Protein AF-A0A936T3G2-F1 (afdb_monomer)

Secondary structure (DSSP, 8-state):
-----------------------------------------S-------TT-EEEEEEE----SSTTSSSSEEEEETT-S-EE-TTS-EESSEEESEEE-GGGTT-TTHHHHHHHT-BSSGGG--EEEEEEEE--TTS--EEEEEEEEEESS-PPP-SEEEEEEE--PPPSSSS---EEEEETTT--EEEESEE-GGGSSS-TT-TTTHHHHHHSSS-EEEEEEEEEEEEEETTEEEEEEEEEEEEEEE-TTSSB------------PPP-

Radius of gyration: 25.58 Å; Cα contacts (8 Å, |Δi|>4): 545; chains: 1; bounding box: 63×89×63 Å

pLDDT: mean 79.21, std 22.23, range [29.56, 98.38]

Sequence (271 aa):
MSFLRTCLVTLALASASLFGCKSTDSFETGNSVDVDDAPDGLLQGTRLSTNSTYYIARHDTRRCAAPMCGGIFVSAVNQTTTRCPGGTWEEECYISSIDFSSFAGSTKVVPTVRDAIGYDSSTTRVVLLGTLHPTLLGFGTMRVQMAWVALDQKPITGSFFKARENGIVCVAAPCPSYDEELLNRGTITMFHGIDFRDVEPHADDSTFTGPALRSNYGLIVSGENYQVEDAGPAGDATYLLPSQVFLPMDAPGRLVLGRIDNAVGVLPLAQ

Nearest PDB structures (foldseek):
  8qca-assembly1_D  TM=2.774E-01  e=1.519E+00  Saccharomyces cerevisiae
  8q9t-assembly1_C  TM=2.419E-01  e=3.009E+00  Saccharomyces cerevisiae
  8s4s-assembly1_B  TM=2.584E-01  e=9.399E+00  Enterococcus faecalis
  5nxh-assembly1_C  TM=1.087E-01  e=4.745E+00  Tequatrovirus T4

Solvent-accessible surface area (backbone atoms only — not comparable to full-atom values): 16027 Å² total; per-residue (Å²): 136,88,80,88,81,89,85,87,86,86,88,87,87,87,84,89,83,89,81,88,82,90,81,89,83,88,81,89,78,90,76,90,79,90,77,83,87,79,89,83,73,84,80,80,74,77,80,73,63,93,81,49,44,48,25,35,36,18,47,38,82,59,91,58,68,72,72,84,24,62,27,34,35,36,29,36,48,84,49,84,53,16,79,28,48,82,70,50,76,35,62,54,27,72,23,48,47,74,44,54,70,69,36,70,84,20,89,48,43,60,59,54,55,56,74,23,44,19,75,43,70,52,49,30,23,38,41,37,33,24,42,72,37,61,40,99,86,59,40,18,35,35,43,40,70,45,42,24,40,38,70,50,79,57,60,62,42,75,46,45,31,38,35,27,56,67,79,62,80,76,89,55,46,51,38,63,35,25,36,35,30,44,45,86,68,83,51,73,47,70,31,43,50,74,47,44,87,70,32,51,74,60,55,75,54,54,74,51,50,52,25,18,21,68,36,96,82,16,26,37,32,25,20,49,77,50,76,39,79,70,62,34,94,60,32,60,31,45,32,38,41,34,42,38,48,23,45,39,58,39,55,86,46,40,67,47,59,50,86,69,92,63,94,82,82,91,78,81,84,81,132

Mean predicted aligned error: 13.5 Å

Foldseek 3Di:
DDDDDDDDDDDDDDDDDDDDDDDDDDDDDDDDDDDDDDPPDDDPPQPQDPPKFKWAKAFFPDDDDPPVHGFMKIAGFPDCWDQEQVRDTDSIAAASEEAAVLQVLEPQPVVQQVVQHHNDSQQRFKMFIFDWHADPVRRTYTYTNWMWGWPDRFTFDAFKKFKAAPPDDDPWPQDQRIWIDRGPPRDIDTFREEDQPQGPPSPVPCQFQVLQRHDPRGKMFGFDWDKDACRTPVTIGIYTYGNIIIFIQDNHRDGNRHDPPDDDDDDDDDD

Structure (mmCIF, N/CA/C/O backbone):
data_AF-A0A936T3G2-F1
#
_entry.id   AF-A0A936T3G2-F1
#
loop_
_atom_site.group_PDB
_atom_site.id
_atom_site.type_symbol
_atom_site.label_atom_id
_atom_site.label_alt_id
_atom_site.label_comp_id
_atom_site.label_asym_id
_atom_site.label_entity_id
_atom_site.label_seq_id
_atom_site.pdbx_PDB_ins_code
_atom_site.Cartn_x
_atom_site.Cartn_y
_atom_site.Cartn_z
_atom_site.occupancy
_atom_site.B_iso_or_equiv
_atom_site.auth_seq_id
_atom_site.auth_comp_id
_atom_site.auth_asym_id
_atom_site.auth_atom_id
_atom_site.pdbx_PDB_model_num
ATOM 1 N N . MET A 1 1 ? 14.219 -53.529 16.705 1.00 42.72 1 MET A N 1
ATOM 2 C CA . MET A 1 1 ? 15.664 -53.249 16.597 1.00 42.72 1 MET A CA 1
ATOM 3 C C . MET A 1 1 ? 15.902 -51.858 17.152 1.00 42.72 1 MET A C 1
ATOM 5 O O . MET A 1 1 ? 15.612 -50.874 16.489 1.00 42.72 1 MET A O 1
ATOM 9 N N . SER A 1 2 ? 16.288 -51.809 18.424 1.00 38.44 2 SER A N 1
ATOM 10 C CA . SER A 1 2 ? 16.722 -50.607 19.139 1.00 38.44 2 SER A CA 1
ATOM 11 C C . SER A 1 2 ? 18.042 -50.102 18.561 1.00 38.44 2 SER A C 1
ATOM 13 O O . SER A 1 2 ? 18.835 -50.936 18.150 1.00 38.44 2 SER A O 1
ATOM 15 N N . PHE A 1 3 ? 18.306 -48.794 18.589 1.00 40.62 3 PHE A N 1
ATOM 16 C CA . PHE A 1 3 ? 19.467 -48.241 19.301 1.00 40.62 3 PHE A CA 1
ATOM 17 C C . PHE A 1 3 ? 19.385 -46.709 19.388 1.00 40.62 3 PHE A C 1
ATOM 19 O O . PHE A 1 3 ? 19.596 -45.975 18.429 1.00 40.62 3 PHE A O 1
ATOM 26 N N . LEU A 1 4 ? 19.082 -46.277 20.610 1.00 47.03 4 LEU A N 1
ATOM 27 C CA . LEU A 1 4 ? 19.393 -44.995 21.231 1.00 47.03 4 LEU A CA 1
ATOM 28 C C . LEU A 1 4 ? 20.899 -44.695 21.100 1.00 47.03 4 LEU A C 1
ATOM 30 O O . LEU A 1 4 ? 21.699 -45.577 21.416 1.00 47.03 4 LEU A O 1
ATOM 34 N N . ARG A 1 5 ? 21.298 -43.460 20.765 1.00 53.38 5 ARG A N 1
ATOM 35 C CA . ARG A 1 5 ? 22.619 -42.925 21.152 1.00 53.38 5 ARG A CA 1
ATOM 36 C C . ARG A 1 5 ? 22.558 -41.448 21.530 1.00 53.38 5 ARG A C 1
ATOM 38 O O . ARG A 1 5 ? 22.669 -40.547 20.709 1.00 53.38 5 ARG A O 1
ATOM 45 N N . THR A 1 6 ? 22.406 -41.268 22.832 1.00 48.09 6 THR A N 1
ATOM 46 C CA . THR A 1 6 ? 22.807 -40.133 23.658 1.00 48.09 6 THR A CA 1
ATOM 47 C C . THR A 1 6 ? 24.303 -39.840 23.486 1.00 48.09 6 THR A C 1
ATOM 49 O O . THR A 1 6 ? 25.112 -40.761 23.584 1.00 48.09 6 THR A O 1
ATOM 52 N N . CYS A 1 7 ? 24.682 -38.573 23.317 1.00 46.69 7 CYS A N 1
ATOM 53 C CA . CYS A 1 7 ? 26.031 -38.091 23.617 1.00 46.69 7 CYS A CA 1
ATOM 54 C C . CYS A 1 7 ? 25.909 -36.845 24.492 1.00 46.69 7 CYS A C 1
ATOM 56 O O . CYS A 1 7 ? 25.316 -35.843 24.102 1.00 46.69 7 CYS A O 1
ATOM 58 N N . LEU A 1 8 ? 26.447 -36.963 25.698 1.00 53.84 8 LEU A N 1
ATOM 59 C CA . LEU A 1 8 ? 26.433 -35.988 26.773 1.00 53.84 8 LEU A CA 1
ATOM 60 C C . LEU A 1 8 ? 27.855 -36.015 27.326 1.00 53.84 8 LEU A C 1
ATOM 62 O O . LEU A 1 8 ? 28.220 -37.021 27.922 1.00 53.84 8 LEU A O 1
ATOM 66 N N . VAL A 1 9 ? 28.661 -34.972 27.100 1.00 51.06 9 VAL A N 1
ATOM 67 C CA . VAL A 1 9 ? 29.889 -34.719 27.872 1.00 51.06 9 VAL A CA 1
ATOM 68 C C . VAL A 1 9 ? 30.120 -33.209 27.998 1.00 51.06 9 VAL A C 1
ATOM 70 O O . VAL A 1 9 ? 30.263 -32.477 27.026 1.00 51.06 9 VAL A O 1
ATOM 73 N N . THR A 1 10 ? 30.130 -32.808 29.260 1.00 44.69 10 THR A N 1
ATOM 74 C CA . THR A 1 10 ? 30.518 -31.565 29.933 1.00 44.69 10 THR A CA 1
ATOM 75 C C . THR A 1 10 ? 32.005 -31.205 29.801 1.00 44.69 10 THR A C 1
ATOM 77 O O . THR A 1 10 ? 32.818 -32.121 29.848 1.00 44.69 10 THR A O 1
ATOM 80 N N . LEU A 1 11 ? 32.379 -29.914 29.848 1.00 47.31 11 LEU A N 1
ATOM 81 C CA . LEU A 1 11 ? 33.214 -29.343 30.932 1.00 47.31 11 LEU A CA 1
ATOM 82 C C . LEU A 1 11 ? 33.410 -27.817 30.803 1.00 47.31 11 LEU A C 1
ATOM 84 O O . LEU A 1 11 ? 33.434 -27.259 29.712 1.00 47.31 11 LEU A O 1
ATOM 88 N N . ALA A 1 12 ? 33.548 -27.181 31.965 1.00 46.16 12 ALA A N 1
ATOM 89 C CA . ALA A 1 12 ? 33.598 -25.750 32.237 1.00 46.16 12 ALA A CA 1
ATOM 90 C C . ALA A 1 12 ? 35.002 -25.124 32.138 1.00 46.16 12 ALA A C 1
ATOM 92 O O . ALA A 1 12 ? 35.992 -25.821 32.337 1.00 46.16 12 ALA A O 1
ATOM 93 N N . LEU A 1 13 ? 35.069 -23.792 32.004 1.00 51.50 13 LEU A N 1
ATOM 94 C CA . LEU A 1 13 ? 36.135 -22.963 32.586 1.00 51.50 13 LEU A CA 1
ATOM 95 C C . LEU A 1 13 ? 35.652 -21.522 32.824 1.00 51.50 13 LEU A C 1
ATOM 97 O O . LEU A 1 13 ? 35.055 -20.889 31.958 1.00 51.50 13 LEU A O 1
ATOM 101 N N . ALA A 1 14 ? 35.914 -21.042 34.038 1.00 47.81 14 ALA A N 1
ATOM 102 C CA . ALA A 1 14 ? 35.640 -19.703 34.538 1.00 47.81 14 ALA A CA 1
ATOM 103 C C . ALA A 1 14 ? 36.861 -18.790 34.345 1.00 47.81 14 ALA A C 1
ATOM 105 O O . ALA A 1 14 ? 37.995 -19.255 34.448 1.00 47.81 14 ALA A O 1
ATOM 106 N N . SER A 1 15 ? 36.654 -17.483 34.161 1.00 57.31 15 SER A N 1
ATOM 107 C CA . SER A 1 15 ? 37.661 -16.449 34.453 1.00 57.31 15 SER A CA 1
ATOM 108 C C . SER A 1 15 ? 36.974 -15.109 34.712 1.00 57.31 15 SER A C 1
ATOM 110 O O . SER A 1 15 ? 36.356 -14.534 33.822 1.00 57.31 15 SER A O 1
ATOM 112 N N . ALA A 1 16 ? 37.084 -14.626 35.948 1.00 49.16 16 ALA A N 1
ATOM 113 C CA . ALA A 1 16 ? 36.748 -13.269 36.348 1.00 49.16 16 ALA A CA 1
ATOM 114 C C . ALA A 1 16 ? 37.948 -12.344 36.093 1.00 49.16 16 ALA A C 1
ATOM 116 O O . ALA A 1 16 ? 39.094 -12.726 36.330 1.00 49.16 16 ALA A O 1
ATOM 117 N N . SER A 1 17 ? 37.702 -11.109 35.659 1.00 60.84 17 SER A N 1
ATOM 118 C CA . SER A 1 17 ? 38.683 -10.020 35.713 1.00 60.84 17 SER A CA 1
ATOM 119 C C . SER A 1 17 ? 37.947 -8.703 35.931 1.00 60.84 17 SER A C 1
ATOM 121 O O . SER A 1 17 ? 37.304 -8.167 35.035 1.00 60.84 17 SER A O 1
ATOM 123 N N . LEU A 1 18 ? 38.025 -8.223 37.169 1.00 48.25 18 LEU A N 1
ATOM 1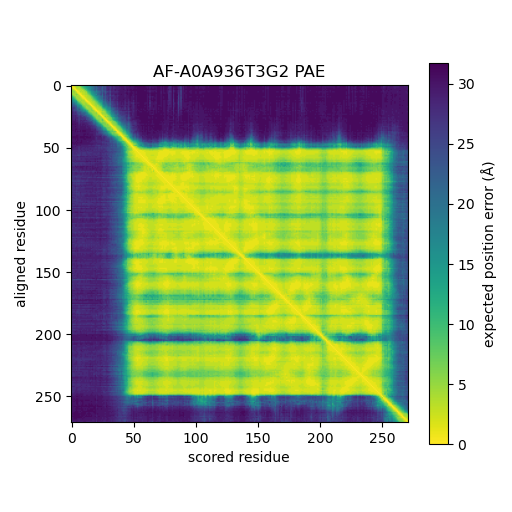24 C CA . LEU A 1 18 ? 37.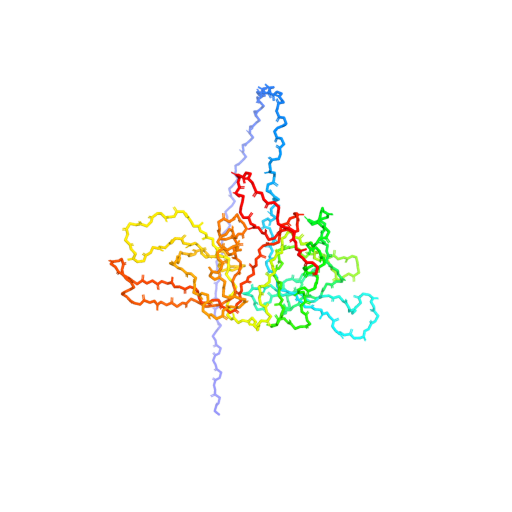706 -6.863 37.580 1.00 48.25 18 LEU A CA 1
ATOM 125 C C . LEU A 1 18 ? 38.872 -5.957 37.170 1.00 48.25 18 LEU A C 1
ATOM 127 O O . LEU A 1 18 ? 39.995 -6.200 37.598 1.00 48.25 18 LEU A O 1
ATOM 131 N N . PHE A 1 19 ? 38.604 -4.891 36.419 1.00 56.00 19 PHE A N 1
ATOM 132 C CA . PHE A 1 19 ? 39.438 -3.688 36.410 1.00 56.00 19 PHE A CA 1
ATOM 133 C C . PHE A 1 19 ? 38.523 -2.471 36.301 1.00 56.00 19 PHE A C 1
ATOM 135 O O . PHE A 1 19 ? 37.792 -2.306 35.327 1.00 56.00 19 PHE A O 1
ATOM 142 N N . GLY A 1 20 ? 38.532 -1.649 37.347 1.00 41.22 20 GLY A N 1
ATOM 143 C CA . GLY A 1 20 ? 37.924 -0.329 37.339 1.00 41.22 20 GLY A CA 1
ATOM 144 C C . GLY A 1 20 ? 38.914 0.730 36.864 1.00 41.22 20 GLY A C 1
ATOM 145 O O . GLY A 1 20 ? 40.121 0.575 37.024 1.00 41.22 20 GLY A O 1
ATOM 146 N N . CYS A 1 21 ? 38.384 1.844 36.365 1.00 44.31 21 CYS A N 1
ATOM 147 C CA . CYS A 1 21 ? 38.989 3.154 36.567 1.00 44.31 21 CYS A CA 1
ATOM 148 C C . CYS A 1 21 ? 37.892 4.228 36.524 1.00 44.31 21 CYS A C 1
ATOM 150 O O . CYS A 1 21 ? 37.132 4.326 35.564 1.00 44.31 21 CYS A O 1
ATOM 152 N N . LYS A 1 22 ? 37.795 4.995 37.613 1.00 40.00 22 LYS A N 1
ATOM 153 C CA . LYS A 1 22 ? 37.063 6.262 37.713 1.00 40.00 22 LYS A CA 1
ATOM 154 C C . LYS A 1 22 ? 37.881 7.345 37.012 1.00 40.00 22 LYS A C 1
ATOM 156 O O . LYS A 1 22 ? 39.081 7.427 37.254 1.00 40.00 22 LYS A O 1
ATOM 161 N N . SER A 1 23 ? 37.229 8.254 36.295 1.00 41.97 23 SER A N 1
ATOM 162 C CA . SER A 1 23 ? 37.692 9.639 36.139 1.00 41.97 23 SER A CA 1
ATOM 163 C C . SER A 1 23 ? 36.482 10.538 35.885 1.00 41.97 23 SER A C 1
ATOM 165 O O . SER A 1 23 ? 35.789 10.406 34.883 1.00 41.97 23 SER A O 1
ATOM 167 N N . THR A 1 24 ? 36.203 11.384 36.868 1.00 41.41 24 THR A N 1
ATOM 168 C CA . THR A 1 24 ? 35.414 12.616 36.792 1.00 41.41 24 THR A CA 1
ATOM 169 C C . THR A 1 24 ? 36.160 13.652 35.961 1.00 41.41 24 THR A C 1
ATOM 171 O O . THR A 1 24 ? 37.348 13.824 36.201 1.00 41.41 24 THR A O 1
ATOM 174 N N . ASP A 1 25 ? 35.456 14.389 35.102 1.00 39.44 25 ASP A N 1
ATOM 175 C CA . ASP A 1 25 ? 35.680 15.830 34.981 1.00 39.44 25 ASP A CA 1
ATOM 176 C C . ASP A 1 25 ? 34.437 16.545 34.442 1.00 39.44 25 ASP A C 1
ATOM 178 O O . ASP A 1 25 ? 33.800 16.141 33.469 1.00 39.44 25 ASP A O 1
ATOM 182 N N . SER A 1 26 ? 34.083 17.599 35.164 1.00 44.16 26 SER A N 1
ATOM 183 C CA . SER A 1 26 ? 33.081 18.612 34.867 1.00 44.16 26 SER A CA 1
ATOM 184 C C . SER A 1 26 ? 33.703 19.711 34.011 1.00 44.16 26 SER A C 1
ATOM 186 O O . SER A 1 26 ? 34.744 20.247 34.383 1.00 44.16 26 SER A O 1
ATOM 188 N N . PHE A 1 27 ? 33.032 20.114 32.934 1.00 39.03 27 PHE A N 1
ATOM 189 C CA . PHE A 1 27 ? 33.320 21.378 32.261 1.00 39.03 27 PHE A CA 1
ATOM 190 C C . PHE A 1 27 ? 32.021 21.992 31.735 1.00 39.03 27 PHE A C 1
ATOM 192 O O . PHE A 1 27 ? 31.470 21.564 30.722 1.00 39.03 27 PHE A O 1
ATOM 199 N N . GLU A 1 28 ? 31.519 22.983 32.471 1.00 46.56 28 GLU A N 1
ATOM 200 C CA . GLU A 1 28 ? 30.609 23.985 31.931 1.00 46.56 28 GLU A CA 1
ATOM 201 C C . GLU A 1 28 ? 31.412 24.945 31.053 1.00 46.56 28 GLU A C 1
ATOM 203 O O . GLU A 1 28 ? 32.420 25.497 31.489 1.00 46.56 28 GLU A O 1
ATOM 208 N N . THR A 1 29 ? 30.932 25.226 29.845 1.00 40.25 29 THR A N 1
ATOM 209 C CA . THR A 1 29 ? 31.092 26.556 29.252 1.00 40.25 29 THR A CA 1
ATOM 210 C C . THR A 1 29 ? 29.896 26.820 28.359 1.00 40.25 29 THR A C 1
ATOM 212 O O . THR A 1 29 ? 29.649 26.101 27.392 1.00 40.25 29 THR A O 1
ATOM 215 N N . GLY A 1 30 ? 29.131 27.844 28.730 1.00 38.66 30 GLY A N 1
ATOM 216 C CA . GLY A 1 30 ? 28.077 28.388 27.898 1.00 38.66 30 GLY A CA 1
ATOM 217 C C . GLY A 1 30 ? 28.650 29.026 26.639 1.00 38.66 30 GLY A C 1
ATOM 218 O O . GLY A 1 30 ? 29.717 29.636 26.659 1.00 38.66 30 GLY A O 1
ATOM 219 N N . ASN A 1 31 ? 27.896 28.923 25.554 1.00 46.97 31 ASN A N 1
ATOM 220 C CA . ASN A 1 31 ? 27.989 29.874 24.467 1.00 46.97 31 ASN A CA 1
ATOM 221 C C . ASN A 1 31 ? 26.568 30.230 24.032 1.00 46.97 31 ASN A C 1
ATOM 223 O O . ASN A 1 31 ? 25.795 29.372 23.610 1.00 46.97 31 ASN A O 1
ATOM 227 N N . SER A 1 32 ? 26.238 31.501 24.219 1.00 46.72 32 SER A N 1
ATOM 228 C CA . SER A 1 32 ? 25.023 32.165 23.768 1.00 46.72 32 SER A CA 1
ATOM 229 C C . SER A 1 32 ? 24.907 32.104 22.248 1.00 46.72 32 SER A C 1
ATOM 231 O O . SER A 1 32 ? 25.852 32.475 21.548 1.00 46.72 32 SER A O 1
ATOM 233 N N . VAL A 1 33 ? 23.736 31.719 21.748 1.00 42.50 33 VAL A N 1
ATOM 234 C CA . VAL A 1 33 ? 23.297 32.088 20.401 1.00 42.50 33 VAL A CA 1
ATOM 235 C C . VAL A 1 33 ? 21.864 32.587 20.516 1.00 42.50 33 VAL A C 1
ATOM 237 O O . VAL A 1 33 ? 20.923 31.799 20.536 1.00 42.50 33 VAL A O 1
ATOM 240 N N . ASP A 1 34 ? 21.737 33.907 20.613 1.00 41.44 34 ASP A N 1
ATOM 241 C CA . ASP A 1 34 ? 20.542 34.618 20.185 1.00 41.44 34 ASP A CA 1
ATOM 242 C C . ASP A 1 34 ? 20.589 34.697 18.654 1.00 41.44 34 ASP A C 1
ATOM 244 O O . ASP A 1 34 ? 21.494 35.318 18.091 1.00 41.44 34 ASP A O 1
ATOM 248 N N . VAL A 1 35 ? 19.631 34.056 17.985 1.00 55.47 35 VAL A N 1
ATOM 249 C CA . VAL A 1 35 ? 19.134 34.481 16.670 1.00 55.47 35 VAL A CA 1
ATOM 250 C C . VAL A 1 35 ? 17.625 34.262 16.684 1.00 55.47 35 VAL A C 1
ATOM 252 O O . VAL A 1 35 ? 17.146 33.131 16.588 1.00 55.47 35 VAL A O 1
ATOM 255 N N . ASP A 1 36 ? 16.909 35.368 16.856 1.00 40.41 36 ASP A N 1
ATOM 256 C CA . ASP A 1 36 ? 15.462 35.477 16.737 1.00 40.41 36 ASP A CA 1
ATOM 257 C C . ASP A 1 36 ? 14.972 35.200 15.301 1.00 40.41 36 ASP A C 1
ATOM 259 O O . ASP A 1 36 ? 15.613 35.560 14.314 1.00 40.41 36 ASP A O 1
ATOM 263 N N . ASP A 1 37 ? 13.789 34.588 15.246 1.00 41.88 37 ASP A N 1
ATOM 264 C CA . ASP A 1 37 ? 12.703 34.757 14.274 1.00 41.88 37 ASP A CA 1
ATOM 265 C C . ASP A 1 37 ? 12.968 34.698 12.756 1.00 41.88 37 ASP A C 1
ATOM 267 O O . ASP A 1 37 ? 13.262 35.687 12.086 1.00 41.88 37 ASP A O 1
ATOM 271 N N . ALA A 1 38 ? 12.570 33.558 12.178 1.00 35.69 38 ALA A N 1
ATOM 272 C CA . ALA A 1 38 ? 11.811 33.533 10.926 1.00 35.69 38 ALA A CA 1
ATOM 273 C C . ALA A 1 38 ? 10.755 32.404 10.972 1.00 35.69 38 ALA A C 1
ATOM 275 O O . ALA A 1 38 ? 11.120 31.225 10.933 1.00 35.69 38 ALA A O 1
ATOM 276 N N . PRO A 1 39 ? 9.443 32.707 11.057 1.00 42.31 39 PRO A N 1
ATOM 277 C CA . PRO A 1 39 ? 8.400 31.710 10.865 1.00 42.31 39 PRO A CA 1
ATOM 278 C C . PRO A 1 39 ? 8.128 31.534 9.365 1.00 42.31 39 PRO A C 1
ATOM 280 O O . PRO A 1 39 ? 7.138 32.038 8.837 1.00 42.31 39 PRO A O 1
ATOM 283 N N . ASP A 1 40 ? 8.990 30.783 8.680 1.00 37.53 40 ASP A N 1
ATOM 284 C CA . ASP A 1 40 ? 8.692 30.291 7.332 1.00 37.53 40 ASP A CA 1
ATOM 285 C C . ASP A 1 40 ? 7.725 29.108 7.434 1.00 37.53 40 ASP A C 1
ATOM 287 O O . ASP A 1 40 ? 8.082 27.943 7.636 1.00 37.53 40 ASP A O 1
ATOM 291 N N . GLY A 1 41 ? 6.441 29.449 7.361 1.00 33.50 41 GLY A N 1
ATOM 292 C CA . GLY A 1 41 ? 5.351 28.502 7.246 1.00 33.50 41 GLY A CA 1
ATOM 293 C C . GLY A 1 41 ? 5.311 27.807 5.883 1.00 33.50 41 GLY A C 1
ATOM 294 O O . GLY A 1 41 ? 5.606 28.402 4.851 1.00 33.50 41 GLY A O 1
ATOM 295 N N . LEU A 1 42 ? 4.797 26.569 5.927 1.00 39.88 42 LEU A N 1
ATOM 296 C CA . LEU A 1 42 ? 4.217 25.787 4.823 1.00 39.88 42 LEU A CA 1
ATOM 297 C C . LEU A 1 42 ? 5.263 25.307 3.800 1.00 39.88 42 LEU A C 1
ATOM 299 O O . LEU A 1 42 ? 5.557 25.975 2.822 1.00 39.88 42 LEU A O 1
ATOM 303 N N . LEU A 1 43 ? 5.857 24.121 3.949 1.00 39.47 43 LEU A N 1
ATOM 304 C CA . LEU A 1 43 ? 5.182 22.823 3.878 1.00 39.47 43 LEU A CA 1
ATOM 305 C C . LEU A 1 43 ? 5.900 21.802 4.774 1.00 39.47 43 LEU A C 1
ATOM 307 O O . LEU A 1 43 ? 6.908 21.208 4.390 1.00 39.47 43 LEU A O 1
ATOM 311 N N . GLN A 1 44 ? 5.370 21.560 5.970 1.00 37.66 44 GLN A N 1
ATOM 312 C CA . GLN A 1 44 ? 5.777 20.402 6.756 1.00 37.66 44 GLN A CA 1
ATOM 313 C C . GLN A 1 44 ? 5.199 19.159 6.090 1.00 37.66 44 GLN A C 1
ATOM 315 O O . GLN A 1 44 ? 4.024 18.843 6.253 1.00 37.66 44 GLN A O 1
ATOM 320 N N . GLY A 1 45 ? 6.041 18.456 5.330 1.00 41.78 45 GLY A N 1
ATOM 321 C CA . GLY A 1 45 ? 5.807 17.047 5.060 1.00 41.78 45 GLY A CA 1
ATOM 322 C C . GLY A 1 45 ? 5.535 16.372 6.398 1.00 41.78 45 GLY A C 1
ATOM 323 O O . GLY A 1 45 ? 6.357 16.458 7.315 1.00 41.78 45 GLY A O 1
ATOM 324 N N . THR A 1 46 ? 4.341 15.800 6.536 1.00 47.66 46 THR A N 1
ATOM 325 C CA . THR A 1 46 ? 3.912 15.042 7.709 1.00 47.66 46 THR A CA 1
ATOM 326 C C . THR A 1 46 ? 5.061 14.126 8.114 1.00 47.66 46 THR A C 1
ATOM 328 O O . THR A 1 46 ? 5.450 13.254 7.336 1.00 47.66 46 THR A O 1
ATOM 331 N N . ARG A 1 47 ? 5.675 14.358 9.285 1.00 47.97 47 ARG A N 1
ATOM 332 C CA . ARG A 1 47 ? 6.754 13.494 9.780 1.00 47.97 47 ARG A CA 1
ATOM 333 C C . ARG A 1 47 ? 6.155 12.112 10.018 1.00 47.97 47 ARG A C 1
ATOM 335 O O . ARG A 1 47 ? 5.521 11.884 11.045 1.00 47.97 47 ARG A O 1
ATOM 342 N N . LEU A 1 48 ? 6.325 11.219 9.047 1.00 64.38 48 LEU A N 1
ATOM 343 C CA . LEU A 1 48 ? 5.950 9.819 9.183 1.00 64.38 48 LEU A CA 1
ATOM 344 C C . LEU A 1 48 ? 6.749 9.242 10.349 1.00 64.38 48 LEU A C 1
ATOM 346 O O . LEU A 1 48 ? 7.962 9.438 10.444 1.00 64.38 48 LEU A O 1
ATOM 350 N N . SER A 1 49 ? 6.066 8.574 11.273 1.00 67.88 49 SER A N 1
ATOM 351 C CA . SER A 1 49 ? 6.748 7.931 12.390 1.00 67.88 49 SER A CA 1
ATOM 352 C C . SER A 1 49 ? 7.646 6.827 11.840 1.00 67.88 49 SER A C 1
ATOM 354 O O . SER A 1 49 ? 7.194 5.995 11.052 1.00 67.88 49 SER A O 1
ATOM 356 N N . THR A 1 50 ? 8.895 6.777 12.299 1.00 67.62 50 THR A N 1
ATOM 357 C CA . THR A 1 50 ? 9.874 5.744 11.920 1.00 67.62 50 THR A CA 1
ATOM 358 C C . THR A 1 50 ? 9.467 4.335 12.354 1.00 67.62 50 THR A C 1
ATOM 360 O O . THR A 1 50 ? 10.054 3.367 11.891 1.00 67.62 50 THR A O 1
ATOM 363 N N . ASN A 1 51 ? 8.451 4.210 13.215 1.00 82.06 51 ASN A N 1
ATOM 364 C CA . ASN A 1 51 ? 7.932 2.933 13.710 1.00 82.06 51 ASN A CA 1
ATOM 365 C C . ASN A 1 51 ? 6.606 2.534 13.038 1.00 82.06 51 ASN A C 1
ATOM 367 O O . ASN A 1 51 ? 5.852 1.733 13.588 1.00 82.06 51 ASN A O 1
ATOM 371 N N . SER A 1 52 ? 6.279 3.134 11.893 1.00 91.88 52 SER A N 1
ATOM 372 C CA . SER A 1 52 ? 5.055 2.817 11.153 1.00 91.88 52 SER A CA 1
ATOM 373 C C . SER A 1 52 ? 5.227 1.555 10.317 1.00 91.88 52 SER A C 1
ATOM 375 O O . SER A 1 52 ? 6.320 1.230 9.864 1.00 91.88 52 SER A O 1
ATOM 377 N N . THR A 1 53 ? 4.127 0.852 10.087 1.00 96.94 53 THR A N 1
ATOM 378 C CA . THR A 1 53 ? 4.090 -0.373 9.280 1.00 96.94 53 THR A CA 1
ATOM 379 C C . THR A 1 53 ? 2.995 -0.233 8.230 1.00 96.94 53 THR A C 1
ATOM 381 O O . THR A 1 53 ? 2.001 0.462 8.462 1.00 96.94 53 THR A O 1
ATOM 384 N N . TYR A 1 54 ? 3.197 -0.856 7.071 1.00 98.00 54 TYR A N 1
ATOM 385 C CA . TYR A 1 54 ? 2.193 -0.929 6.015 1.00 98.00 54 TYR A CA 1
ATOM 386 C C . TYR A 1 54 ? 1.263 -2.114 6.260 1.00 98.00 54 TYR A C 1
ATOM 388 O O . TYR A 1 54 ? 1.726 -3.243 6.449 1.00 98.00 54 TYR A O 1
ATOM 396 N N . TYR A 1 55 ? -0.038 -1.855 6.224 1.00 98.38 55 TYR A N 1
ATOM 397 C CA . TYR A 1 55 ? -1.091 -2.833 6.451 1.00 98.38 55 TYR A CA 1
ATOM 398 C C . TYR A 1 55 ? -2.090 -2.833 5.300 1.00 98.38 55 TYR A C 1
ATOM 400 O O . TYR A 1 55 ? -2.400 -1.780 4.748 1.00 98.38 55 TYR A O 1
ATOM 408 N N . ILE A 1 56 ? -2.659 -3.995 5.012 1.00 97.94 56 ILE A N 1
ATOM 409 C CA . ILE A 1 56 ? -3.976 -4.095 4.377 1.00 97.94 56 ILE A CA 1
ATOM 410 C C . ILE A 1 56 ? -5.043 -4.255 5.460 1.00 97.94 56 ILE A C 1
ATOM 412 O O . ILE A 1 56 ? -4.738 -4.649 6.590 1.00 97.94 56 ILE A O 1
ATOM 416 N N . ALA A 1 57 ? -6.291 -3.935 5.128 1.00 97.69 57 ALA A N 1
ATOM 417 C CA . ALA A 1 57 ? -7.402 -3.969 6.072 1.00 97.69 57 ALA A CA 1
ATOM 418 C C . ALA A 1 57 ? -8.644 -4.620 5.459 1.00 97.69 57 ALA A C 1
ATOM 420 O O . ALA A 1 57 ? -8.912 -4.443 4.271 1.00 97.69 57 ALA A O 1
ATOM 421 N N . ARG A 1 58 ? -9.434 -5.313 6.283 1.00 97.38 58 ARG A N 1
ATOM 422 C CA . ARG A 1 58 ? -10.757 -5.834 5.916 1.00 97.38 58 ARG A CA 1
ATOM 423 C C . ARG A 1 58 ? -11.759 -5.684 7.058 1.00 97.38 58 ARG A C 1
ATOM 425 O O . ARG A 1 58 ? -11.385 -5.705 8.230 1.00 97.38 58 ARG A O 1
ATOM 432 N N . HIS A 1 59 ? -13.038 -5.578 6.735 1.00 97.06 59 HIS A N 1
ATOM 433 C CA . HIS A 1 59 ? -14.096 -5.512 7.737 1.00 97.06 59 HIS A CA 1
ATOM 434 C C . HIS A 1 59 ? -14.247 -6.817 8.527 1.00 97.06 59 HIS A C 1
ATOM 436 O O . HIS A 1 59 ? -14.158 -7.921 7.983 1.00 97.06 59 HIS A O 1
ATOM 442 N N . ASP A 1 60 ? -14.546 -6.685 9.820 1.00 96.56 60 ASP A N 1
ATOM 443 C CA . ASP A 1 60 ? -15.002 -7.800 10.639 1.00 96.56 60 ASP A CA 1
ATOM 444 C C . ASP A 1 60 ? -16.501 -8.053 10.417 1.00 96.56 60 ASP A C 1
ATOM 446 O O . ASP A 1 60 ? -17.353 -7.264 10.827 1.00 96.56 60 ASP A O 1
ATOM 450 N N . THR A 1 61 ? -16.826 -9.179 9.785 1.00 95.06 61 THR A N 1
ATOM 451 C CA . THR A 1 61 ? -18.200 -9.590 9.455 1.00 95.06 61 THR A CA 1
ATOM 452 C C . THR A 1 61 ? -18.850 -10.475 10.522 1.00 95.06 61 THR A C 1
ATOM 454 O O . THR A 1 61 ? -19.991 -10.920 10.350 1.00 95.06 61 THR A O 1
ATOM 457 N N . ARG A 1 62 ? -18.157 -10.740 11.640 1.00 94.44 62 ARG A N 1
ATOM 458 C CA . ARG A 1 62 ? -18.709 -11.521 12.753 1.00 94.44 62 ARG A CA 1
ATOM 459 C C . ARG A 1 62 ? -19.916 -10.804 13.363 1.00 94.44 62 ARG A C 1
ATOM 461 O O . ARG A 1 62 ? -19.962 -9.581 13.473 1.00 94.44 62 ARG A O 1
ATOM 468 N N . ARG A 1 63 ? -20.911 -11.581 13.799 1.00 93.00 63 ARG A N 1
ATOM 469 C CA . ARG A 1 63 ? -22.156 -11.068 14.393 1.00 93.00 63 ARG A CA 1
ATOM 470 C C . ARG A 1 63 ? -22.109 -11.188 15.916 1.00 93.00 63 ARG A C 1
ATOM 472 O O . ARG A 1 63 ? -22.505 -12.213 16.462 1.00 93.00 63 ARG A O 1
ATOM 479 N N . CYS A 1 64 ? -21.628 -10.153 16.602 1.00 93.00 64 CYS A N 1
ATOM 480 C CA . CYS A 1 64 ? -21.693 -10.048 18.064 1.00 93.00 64 CYS A CA 1
ATOM 481 C C . CYS A 1 64 ? -21.779 -8.585 18.531 1.00 93.00 64 CYS A C 1
ATOM 483 O O . CYS A 1 64 ? -21.777 -7.667 17.712 1.00 93.00 64 CYS A O 1
ATOM 485 N N . ALA A 1 65 ? -21.901 -8.362 19.843 1.00 91.50 65 ALA A N 1
ATOM 486 C CA . ALA A 1 65 ? -21.993 -7.018 20.404 1.00 91.50 65 ALA A CA 1
ATOM 487 C C . ALA A 1 6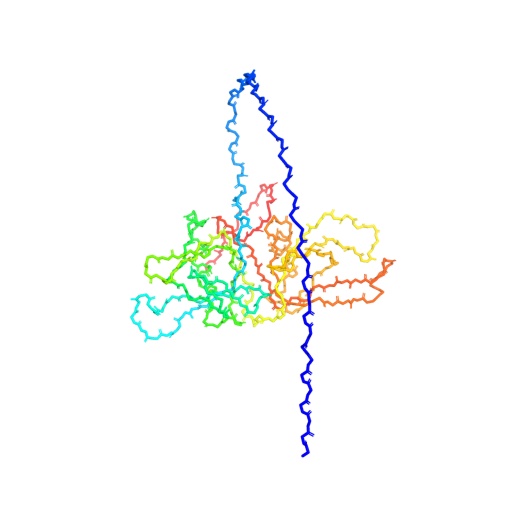5 ? -20.684 -6.234 20.195 1.00 91.50 65 ALA A C 1
ATOM 489 O O . ALA A 1 65 ? -19.598 -6.703 20.546 1.00 91.50 65 ALA A O 1
ATOM 490 N N . ALA A 1 66 ? -20.791 -5.020 19.654 1.00 87.81 66 ALA A N 1
ATOM 491 C CA . ALA A 1 66 ? -19.668 -4.091 19.593 1.00 87.81 66 ALA A CA 1
ATOM 492 C C . ALA A 1 66 ? -19.141 -3.796 21.016 1.00 87.81 66 ALA A C 1
ATOM 494 O O . ALA A 1 66 ? -19.942 -3.721 21.952 1.00 87.81 66 ALA A O 1
ATOM 495 N N . PRO A 1 67 ? -17.820 -3.624 21.214 1.00 88.56 67 PRO A N 1
ATOM 496 C CA . PRO A 1 67 ? -16.750 -3.558 20.213 1.00 88.56 67 PRO A CA 1
ATOM 497 C C . PRO A 1 67 ? -16.027 -4.900 19.983 1.00 88.56 67 PRO A C 1
ATOM 499 O O . PRO A 1 67 ? -14.899 -4.889 19.502 1.00 88.56 67 PRO A O 1
ATOM 502 N N . MET A 1 68 ? -16.617 -6.048 20.342 1.00 88.62 68 MET A N 1
ATOM 503 C CA . MET A 1 68 ? -15.997 -7.365 20.097 1.00 88.62 68 MET A CA 1
ATOM 504 C C . MET A 1 68 ? -16.114 -7.811 18.633 1.00 88.62 68 MET A C 1
ATOM 506 O O . MET A 1 68 ? -15.310 -8.624 18.177 1.00 88.62 68 MET A O 1
ATOM 510 N N . CYS A 1 69 ? -17.106 -7.274 17.918 1.00 91.88 69 CYS A N 1
ATOM 511 C CA . CYS A 1 69 ? -17.315 -7.472 16.489 1.00 91.88 69 CYS A CA 1
ATOM 512 C C . CYS A 1 69 ? -17.624 -6.151 15.781 1.00 91.88 69 CYS A C 1
ATOM 514 O O . CYS A 1 69 ? -17.976 -5.157 16.425 1.00 91.88 69 CYS A O 1
ATOM 516 N N . GLY A 1 70 ? -17.549 -6.169 14.448 1.00 90.50 70 GLY A N 1
ATOM 517 C CA . GLY A 1 70 ? -17.880 -5.025 13.591 1.00 90.50 70 GLY A CA 1
ATOM 518 C C . GLY A 1 70 ? -16.755 -3.996 13.455 1.00 90.50 70 GLY A C 1
ATOM 519 O O . GLY A 1 70 ? -16.964 -2.937 12.869 1.00 90.50 70 GLY A O 1
ATOM 520 N N . GLY A 1 71 ? -15.577 -4.302 14.002 1.00 94.19 71 GLY A N 1
ATOM 521 C CA . GLY A 1 71 ? -14.344 -3.561 13.773 1.00 94.19 71 GLY A CA 1
ATOM 522 C C . GLY A 1 71 ? -13.677 -3.937 12.449 1.00 94.19 71 GLY A C 1
ATOM 523 O O . GLY A 1 71 ? -14.330 -4.181 11.430 1.00 94.19 71 GLY A O 1
ATOM 524 N N . ILE A 1 72 ? -12.347 -3.965 12.465 1.00 96.81 72 ILE A N 1
ATOM 525 C CA . ILE A 1 72 ? -11.510 -4.197 11.285 1.00 96.81 72 ILE A CA 1
ATOM 526 C C . ILE A 1 72 ? -10.394 -5.170 11.646 1.00 96.81 72 ILE A C 1
ATOM 528 O O . ILE A 1 72 ? -9.855 -5.124 12.749 1.00 96.81 72 ILE A O 1
ATOM 532 N N . PHE A 1 73 ? -10.048 -6.046 10.713 1.00 97.69 73 PHE A N 1
ATOM 533 C CA . PHE A 1 73 ? -8.830 -6.838 10.771 1.00 97.69 73 PHE A CA 1
ATOM 534 C C . PHE A 1 73 ? -7.758 -6.188 9.907 1.00 97.69 73 PHE A C 1
ATOM 536 O O . PHE A 1 73 ? -8.036 -5.781 8.777 1.00 97.69 73 PHE A O 1
ATOM 543 N N . VAL A 1 74 ? -6.545 -6.078 10.443 1.00 97.88 74 VAL A N 1
ATOM 544 C CA . VAL A 1 74 ? -5.382 -5.551 9.724 1.00 97.88 74 VAL A CA 1
ATOM 545 C C . VAL A 1 74 ? -4.266 -6.582 9.660 1.00 97.88 74 VAL A C 1
ATOM 547 O O . VAL A 1 74 ? -3.993 -7.265 10.648 1.00 97.88 74 VAL A O 1
ATOM 550 N N . SER A 1 75 ? -3.585 -6.638 8.520 1.00 98.06 75 SER A N 1
ATOM 551 C CA . SER A 1 75 ? -2.456 -7.542 8.286 1.00 98.06 75 SER A CA 1
ATOM 552 C C . SER A 1 75 ? -1.280 -6.768 7.720 1.00 98.06 75 SER A C 1
ATOM 554 O O . SER A 1 75 ? -1.443 -5.999 6.772 1.00 98.06 75 SER A O 1
ATOM 556 N N . ALA A 1 76 ? -0.095 -6.952 8.298 1.00 98.12 76 ALA A N 1
ATOM 557 C CA . ALA A 1 76 ? 1.120 -6.333 7.794 1.00 98.12 76 ALA A CA 1
ATOM 558 C C . ALA A 1 76 ? 1.504 -6.952 6.442 1.00 98.12 76 ALA A C 1
ATOM 560 O O . ALA A 1 76 ? 1.689 -8.163 6.330 1.00 98.12 76 ALA A O 1
ATOM 561 N N . VAL A 1 77 ? 1.641 -6.123 5.405 1.00 97.69 77 VAL A N 1
ATOM 562 C CA . VAL A 1 77 ? 1.975 -6.616 4.057 1.00 97.69 77 VAL A CA 1
ATOM 563 C C . VAL A 1 77 ? 3.375 -7.231 4.019 1.00 97.69 77 VAL A C 1
ATOM 565 O O . VAL A 1 77 ? 4.267 -6.806 4.761 1.00 97.69 77 VAL A O 1
ATOM 568 N N . ASN A 1 78 ? 3.563 -8.227 3.148 1.00 97.25 78 ASN A N 1
ATOM 569 C CA . ASN A 1 78 ? 4.802 -9.003 2.987 1.00 97.25 78 ASN A CA 1
ATOM 570 C C . ASN A 1 78 ? 5.299 -9.706 4.266 1.00 97.25 78 ASN A C 1
ATOM 572 O O . ASN A 1 78 ? 6.481 -10.063 4.360 1.00 97.25 78 ASN A O 1
ATOM 576 N N . GLN A 1 79 ? 4.424 -9.907 5.253 1.00 96.56 79 GLN A N 1
ATOM 577 C CA . GLN A 1 79 ? 4.699 -10.636 6.489 1.00 96.56 79 GLN A CA 1
ATOM 578 C C . GLN A 1 79 ? 3.669 -11.753 6.671 1.00 96.56 79 GLN A C 1
ATOM 580 O O . GLN A 1 79 ? 2.513 -11.609 6.294 1.00 96.56 79 GLN A O 1
ATOM 585 N N . THR A 1 80 ? 4.091 -12.870 7.263 1.00 95.81 80 THR A N 1
ATOM 586 C CA . THR A 1 80 ? 3.190 -13.983 7.613 1.00 95.81 80 THR A CA 1
ATOM 587 C C . THR A 1 80 ? 2.405 -13.712 8.893 1.00 95.81 80 THR A C 1
ATOM 589 O O . THR A 1 80 ? 1.389 -14.345 9.140 1.00 95.81 80 THR A O 1
ATOM 592 N N . THR A 1 81 ? 2.901 -12.802 9.733 1.00 97.44 81 THR A N 1
ATOM 593 C CA . THR A 1 81 ? 2.298 -12.440 11.016 1.00 97.44 81 THR A CA 1
ATOM 594 C C . THR A 1 81 ? 2.392 -10.941 11.246 1.00 97.44 81 THR A C 1
ATOM 596 O O . THR A 1 81 ? 3.335 -10.285 10.811 1.00 97.44 81 THR A O 1
ATOM 599 N N . THR A 1 82 ? 1.457 -10.431 12.025 1.00 97.19 82 THR A N 1
ATOM 600 C CA . THR A 1 82 ? 1.270 -9.043 12.404 1.00 97.19 82 THR A CA 1
ATOM 601 C C . THR A 1 82 ? 1.359 -8.927 13.921 1.00 97.19 82 THR A C 1
ATOM 603 O O . THR A 1 82 ? 0.748 -9.709 14.651 1.00 97.19 82 THR A O 1
ATOM 606 N N . ARG A 1 83 ? 2.114 -7.943 14.420 1.00 95.88 83 ARG A N 1
ATOM 607 C CA . ARG A 1 83 ? 2.187 -7.665 15.858 1.00 95.88 83 ARG A CA 1
ATOM 608 C C . ARG A 1 83 ? 0.954 -6.883 16.299 1.00 95.88 83 ARG A C 1
ATOM 610 O O . ARG A 1 83 ? 0.808 -5.710 15.962 1.00 95.88 83 ARG A O 1
ATOM 617 N N . CYS A 1 84 ? 0.089 -7.515 17.076 1.00 95.38 84 CYS A N 1
ATOM 618 C CA . CYS A 1 84 ? -1.166 -6.927 17.518 1.00 95.38 84 CYS A CA 1
ATOM 619 C C . CYS A 1 84 ? -0.975 -5.916 18.659 1.00 95.38 84 CYS A C 1
ATOM 621 O O . CYS A 1 84 ? 0.048 -5.945 19.349 1.00 95.38 84 CYS A O 1
ATOM 623 N N . PRO A 1 85 ? -1.967 -5.038 18.918 1.00 92.44 85 PRO A N 1
ATOM 624 C CA . PRO A 1 85 ? -1.899 -4.038 19.988 1.00 92.44 85 PRO A CA 1
ATOM 625 C C . PRO A 1 85 ? -1.553 -4.602 21.378 1.00 92.44 85 PRO A C 1
ATOM 627 O O . PRO A 1 85 ? -0.903 -3.925 22.170 1.00 92.44 85 PRO A O 1
ATOM 630 N N . GLY A 1 86 ? -1.959 -5.844 21.671 1.00 86.62 86 GLY A N 1
ATOM 631 C CA . GLY A 1 86 ? -1.635 -6.556 22.915 1.00 86.62 86 GLY A CA 1
ATOM 632 C C . GLY A 1 86 ? -0.234 -7.181 22.961 1.00 86.62 86 GLY A C 1
ATOM 633 O O . GLY A 1 86 ? 0.128 -7.791 23.962 1.00 86.62 86 GLY A O 1
ATOM 634 N N . GLY A 1 87 ? 0.557 -7.050 21.894 1.00 90.62 87 GLY A N 1
ATOM 635 C CA . GLY A 1 87 ? 1.915 -7.582 21.780 1.00 90.62 87 GLY A CA 1
ATOM 636 C C . GLY A 1 87 ? 2.019 -9.012 21.244 1.00 90.62 87 GLY A C 1
ATOM 637 O O . GLY A 1 87 ? 3.139 -9.466 21.012 1.00 90.62 87 GLY A O 1
ATOM 638 N N . THR A 1 88 ? 0.895 -9.700 21.024 1.00 93.88 88 THR A N 1
ATOM 639 C CA . THR A 1 88 ? 0.849 -11.023 20.382 1.00 93.88 88 THR A CA 1
ATOM 640 C C . THR A 1 88 ? 1.141 -10.929 18.883 1.00 93.88 88 THR A C 1
ATOM 642 O O . THR A 1 88 ? 1.004 -9.862 18.283 1.00 93.88 88 THR A O 1
ATOM 645 N N . TRP A 1 89 ? 1.565 -12.043 18.288 1.00 96.69 89 TRP A N 1
ATOM 646 C CA . TRP A 1 89 ? 1.783 -12.175 16.848 1.00 96.69 89 TRP A CA 1
ATOM 647 C C . TRP A 1 89 ? 0.726 -13.111 16.277 1.00 96.69 89 TRP A C 1
ATOM 649 O O . TRP A 1 89 ? 0.656 -14.262 16.693 1.00 96.69 89 TRP A O 1
ATOM 659 N N . GLU A 1 90 ? -0.074 -12.610 15.345 1.00 96.94 90 GLU A N 1
ATOM 660 C CA . GLU A 1 90 ? -1.185 -13.330 14.706 1.00 96.94 90 GLU A CA 1
ATOM 661 C C . GLU A 1 90 ? -1.132 -13.092 13.194 1.00 96.94 90 GLU A C 1
ATOM 663 O O . GLU A 1 90 ? -0.452 -12.172 12.753 1.00 96.94 90 GLU A O 1
ATOM 668 N N . GLU A 1 91 ? -1.843 -13.857 12.369 1.00 96.94 91 GLU A N 1
ATOM 669 C CA . GLU A 1 91 ? -1.906 -13.584 10.917 1.00 96.94 91 GLU A CA 1
ATOM 670 C C . GLU A 1 91 ? -2.515 -12.196 10.625 1.00 96.94 91 GLU A C 1
ATOM 672 O O . GLU A 1 91 ? -2.025 -11.422 9.795 1.00 96.94 91 GLU A O 1
ATOM 677 N N . GLU A 1 92 ? -3.542 -11.832 11.389 1.00 96.81 92 GLU A N 1
ATOM 678 C CA . GLU A 1 92 ? -4.226 -10.545 11.339 1.00 96.81 92 GLU A CA 1
ATOM 679 C C . GLU A 1 92 ? -4.631 -10.096 12.746 1.00 96.81 92 GLU A C 1
ATOM 681 O O . GLU A 1 92 ? -4.893 -10.904 13.637 1.00 96.81 92 GLU A O 1
ATOM 686 N N . CYS A 1 93 ? -4.709 -8.785 12.951 1.00 96.44 93 CYS A N 1
ATOM 687 C CA . CYS A 1 93 ? -5.047 -8.198 14.239 1.00 96.44 93 CYS A CA 1
ATOM 688 C C . CYS A 1 93 ? -6.409 -7.524 14.181 1.00 96.44 93 CYS A C 1
ATOM 690 O O . CYS A 1 93 ? -6.639 -6.649 13.346 1.00 96.44 93 CYS A O 1
ATOM 692 N N . TYR A 1 94 ? -7.292 -7.887 15.108 1.00 95.94 94 TYR A N 1
ATOM 693 C CA . TYR A 1 94 ? -8.537 -7.160 15.311 1.00 95.94 94 TYR A CA 1
ATOM 694 C C . TYR A 1 94 ? -8.261 -5.783 15.923 1.00 95.94 94 TYR A C 1
ATOM 696 O O . TYR A 1 94 ? -7.530 -5.673 16.909 1.00 95.94 94 TYR A O 1
ATOM 704 N N . ILE A 1 95 ? -8.888 -4.755 15.357 1.00 96.62 95 ILE A N 1
ATOM 705 C CA . ILE A 1 95 ? -8.954 -3.405 15.904 1.00 96.62 95 ILE A CA 1
ATOM 706 C C . ILE A 1 95 ? -10.401 -2.926 15.973 1.00 96.62 95 ILE A C 1
ATOM 708 O O . ILE A 1 95 ? -11.208 -3.159 15.072 1.00 96.62 95 ILE A O 1
ATOM 712 N N . SER A 1 96 ? -10.729 -2.204 17.043 1.00 95.19 96 SER A N 1
ATOM 713 C CA . SER A 1 96 ? -12.079 -1.657 17.237 1.00 95.19 96 SER A CA 1
ATOM 714 C C . SER A 1 96 ? -12.379 -0.449 16.349 1.00 95.19 96 SER A C 1
ATOM 716 O O . SER A 1 96 ? -13.535 -0.191 16.023 1.00 95.19 96 SER A O 1
ATOM 718 N N . SER A 1 97 ? -11.353 0.326 15.986 1.00 94.12 97 SER A N 1
ATOM 719 C CA . SER A 1 97 ? -11.512 1.539 15.185 1.00 94.12 97 SER A CA 1
ATOM 720 C C . SER A 1 97 ? -10.206 1.999 14.537 1.00 94.12 97 SER A C 1
ATOM 722 O O . SER A 1 97 ? -9.104 1.618 14.947 1.00 94.12 97 SER A O 1
ATOM 724 N N . ILE A 1 98 ? -10.360 2.849 13.519 1.00 95.75 98 ILE A N 1
ATOM 725 C CA . ILE A 1 98 ? -9.274 3.539 12.828 1.00 95.75 98 ILE A CA 1
ATOM 726 C C . ILE A 1 98 ? -9.385 5.044 13.099 1.00 95.75 98 ILE A C 1
ATOM 728 O O . ILE A 1 98 ? -10.420 5.662 12.836 1.00 95.75 98 ILE A O 1
ATOM 732 N N . ASP A 1 99 ? -8.298 5.619 13.602 1.00 95.19 99 ASP A N 1
ATOM 733 C CA . ASP A 1 99 ? -8.081 7.048 13.791 1.00 95.19 99 ASP A CA 1
ATOM 734 C C . ASP A 1 99 ? -7.510 7.651 12.496 1.00 95.19 99 ASP A C 1
ATOM 736 O O . ASP A 1 99 ? -6.361 7.400 12.124 1.00 95.19 99 ASP A O 1
ATOM 740 N N . PHE A 1 100 ? -8.344 8.444 11.816 1.00 93.38 100 PHE A N 1
ATOM 741 C CA . PHE A 1 100 ? -8.020 9.178 10.588 1.00 93.38 100 PHE A CA 1
ATOM 742 C C . PHE A 1 100 ? -7.690 10.658 10.854 1.00 93.38 100 PHE A C 1
ATOM 744 O O . PHE A 1 100 ? -7.853 11.493 9.965 1.00 93.38 100 PHE A O 1
ATOM 751 N N . SER A 1 101 ? -7.255 11.019 12.065 1.00 91.81 101 SER A N 1
ATOM 752 C CA . SER A 1 101 ? -6.921 12.409 12.420 1.00 91.81 101 SER A CA 1
ATOM 753 C C . SER A 1 101 ? -5.881 13.052 11.493 1.00 91.81 101 SER A C 1
ATOM 755 O O . SER A 1 101 ? -5.977 14.250 11.233 1.00 91.81 101 SER A O 1
ATOM 757 N N . SER A 1 102 ? -4.968 12.274 10.895 1.00 88.81 102 SER A N 1
ATOM 758 C CA . SER A 1 102 ? -4.039 12.754 9.854 1.00 88.81 102 SER A CA 1
ATOM 759 C C . SER A 1 102 ? -4.730 13.285 8.588 1.00 88.81 102 SER A C 1
ATOM 761 O O . SER A 1 102 ? -4.115 14.022 7.825 1.00 88.81 102 SER A O 1
ATOM 763 N N . PHE A 1 103 ? -6.014 12.975 8.388 1.00 88.06 103 PHE A N 1
ATOM 764 C CA . PHE A 1 103 ? -6.840 13.460 7.280 1.00 88.06 103 PHE A CA 1
ATOM 765 C C . PHE A 1 103 ? -7.968 14.398 7.729 1.00 88.06 103 PHE A C 1
ATOM 767 O O . PHE A 1 103 ? -8.893 14.632 6.954 1.00 88.06 103 PHE A O 1
ATOM 774 N N . ALA A 1 104 ? -7.930 14.948 8.949 1.00 83.50 104 ALA A N 1
ATOM 775 C CA . ALA A 1 104 ? -9.032 15.746 9.506 1.00 83.50 104 ALA A CA 1
ATOM 776 C C . ALA A 1 104 ? -9.447 16.958 8.640 1.00 83.50 104 ALA A C 1
ATOM 778 O O . ALA A 1 104 ? -10.593 17.395 8.709 1.00 83.50 104 ALA A O 1
ATOM 779 N N . GLY A 1 105 ? -8.544 17.483 7.802 1.00 80.50 105 GLY A N 1
ATOM 780 C CA . GLY A 1 105 ? -8.833 18.562 6.849 1.00 80.50 105 GLY A CA 1
ATOM 781 C C . GLY A 1 105 ? -9.509 18.121 5.543 1.00 80.50 105 GLY A C 1
ATOM 782 O O . GLY A 1 105 ? -9.896 18.976 4.748 1.00 80.50 105 GLY A O 1
ATOM 783 N N . SER A 1 106 ? -9.666 16.815 5.301 1.00 82.38 106 SER A N 1
ATOM 784 C CA . SER A 1 106 ? -10.239 16.284 4.064 1.00 82.38 106 SER A CA 1
ATOM 785 C C . SER A 1 106 ? -11.641 15.726 4.262 1.00 82.38 106 SER A C 1
ATOM 787 O O . SER A 1 106 ? -11.850 14.747 4.976 1.00 82.38 106 SER A O 1
ATOM 789 N N . THR A 1 107 ? -12.607 16.269 3.525 1.00 83.56 107 THR A N 1
ATOM 790 C CA . THR A 1 107 ? -13.978 15.740 3.493 1.00 83.56 107 THR A CA 1
ATOM 791 C C . THR A 1 107 ? -14.135 14.521 2.584 1.00 83.56 107 THR A C 1
ATOM 793 O O . THR A 1 107 ? -15.132 13.812 2.692 1.00 83.56 107 THR A O 1
ATOM 796 N N . LYS A 1 108 ? -13.162 14.258 1.697 1.00 86.69 108 LYS A N 1
ATOM 797 C CA . LYS A 1 108 ? -13.227 13.175 0.702 1.00 86.69 108 LYS A CA 1
ATOM 798 C C . LYS A 1 108 ? -12.330 11.986 1.028 1.00 86.69 108 LYS A C 1
ATOM 800 O O . LYS A 1 108 ? -12.747 10.863 0.783 1.00 86.69 108 LYS A O 1
ATOM 805 N N . VAL A 1 109 ? -11.137 12.196 1.603 1.00 89.69 109 VAL A N 1
ATOM 806 C CA . VAL A 1 109 ? -10.200 11.080 1.845 1.00 89.69 109 VAL A CA 1
ATOM 807 C C . VAL A 1 109 ? -10.805 10.035 2.773 1.00 89.69 109 VAL A C 1
ATOM 809 O O . VAL A 1 109 ? -10.765 8.853 2.451 1.00 89.69 109 VAL A O 1
ATOM 812 N N . VAL A 1 110 ? -11.367 10.446 3.913 1.00 92.38 110 VAL A N 1
ATOM 813 C CA . VAL A 1 110 ? -11.826 9.486 4.928 1.00 92.38 110 VAL A CA 1
ATOM 814 C C . VAL A 1 110 ? -12.943 8.575 4.401 1.00 92.38 110 VAL A C 1
ATOM 816 O O . VAL A 1 110 ? -12.804 7.363 4.568 1.00 92.38 110 VAL A O 1
ATOM 819 N N . PRO A 1 111 ? -14.006 9.082 3.739 1.00 93.38 111 PRO A N 1
ATOM 820 C CA . PRO A 1 111 ? -14.980 8.218 3.073 1.00 93.38 111 PRO A CA 1
ATOM 821 C C . PRO A 1 111 ? -14.342 7.307 2.019 1.00 93.38 111 PRO A C 1
ATOM 823 O O . PRO A 1 111 ? -14.514 6.099 2.104 1.00 93.38 111 PRO A O 1
ATOM 826 N N . THR A 1 112 ? -13.516 7.842 1.110 1.00 93.00 112 THR A N 1
ATOM 827 C CA . THR A 1 112 ? -12.881 7.040 0.049 1.00 93.00 112 THR A CA 1
ATOM 828 C C . THR A 1 112 ? -12.025 5.902 0.604 1.00 93.00 112 THR A C 1
ATOM 830 O O . THR A 1 112 ? -12.078 4.785 0.096 1.00 93.00 112 THR A O 1
ATOM 833 N N . VAL A 1 113 ? -11.238 6.165 1.651 1.00 94.69 113 VAL A N 1
ATOM 834 C CA . VAL A 1 113 ? -10.390 5.151 2.290 1.00 94.69 113 VAL A CA 1
ATOM 835 C C . VAL A 1 113 ? -11.242 4.114 3.019 1.00 94.69 113 VAL A C 1
ATOM 837 O O . VAL A 1 113 ? -10.932 2.930 2.947 1.00 94.69 113 VAL A O 1
ATOM 840 N N . ARG A 1 114 ? -12.330 4.523 3.685 1.00 94.69 114 ARG A N 1
ATOM 841 C CA . ARG A 1 114 ? -13.267 3.589 4.330 1.00 94.69 114 ARG A CA 1
ATOM 842 C C . ARG A 1 114 ? -13.972 2.696 3.310 1.00 94.69 114 ARG A C 1
ATOM 844 O O . ARG A 1 114 ? -14.001 1.491 3.513 1.00 94.69 114 ARG A O 1
ATOM 851 N N . ASP A 1 115 ? -14.443 3.259 2.203 1.00 94.44 115 ASP A N 1
ATOM 852 C CA . ASP A 1 115 ? -15.112 2.522 1.120 1.00 94.44 115 ASP A CA 1
ATOM 853 C C . ASP A 1 115 ? -14.148 1.603 0.341 1.00 94.44 115 ASP A C 1
ATOM 855 O O . ASP A 1 115 ? -14.567 0.716 -0.409 1.00 94.44 115 ASP A O 1
ATOM 859 N N . ALA A 1 116 ? -12.837 1.818 0.482 1.00 95.56 116 ALA A N 1
ATOM 860 C CA . ALA A 1 116 ? -11.797 0.960 -0.076 1.00 95.56 116 ALA A CA 1
ATOM 861 C C . ALA A 1 116 ? -11.442 -0.240 0.819 1.00 95.56 116 ALA A C 1
ATOM 863 O O . ALA A 1 116 ? -10.798 -1.174 0.339 1.00 95.56 116 ALA A O 1
ATOM 864 N N . ILE A 1 117 ? -11.871 -0.251 2.086 1.00 96.94 117 ILE A N 1
ATOM 865 C CA . ILE A 1 117 ? -11.690 -1.401 2.978 1.00 96.94 117 ILE A CA 1
ATOM 866 C C . ILE A 1 117 ? -12.674 -2.493 2.550 1.00 96.94 117 ILE A C 1
ATOM 868 O O . ILE A 1 117 ? -13.888 -2.355 2.681 1.00 96.94 117 ILE A O 1
ATOM 872 N N . GLY A 1 118 ? -12.139 -3.592 2.019 1.00 93.56 118 GLY A N 1
ATOM 873 C CA . GLY A 1 118 ? -12.939 -4.733 1.580 1.00 93.56 118 GLY A CA 1
ATOM 874 C C . GLY A 1 118 ? -13.500 -5.569 2.734 1.00 93.56 118 GLY A C 1
ATOM 875 O O . GLY A 1 118 ? -13.172 -5.376 3.904 1.00 93.56 118 GLY A O 1
ATOM 876 N N . TYR A 1 119 ? -14.329 -6.556 2.400 1.00 94.94 119 TYR A N 1
ATOM 877 C CA . TYR A 1 119 ? -14.726 -7.618 3.338 1.00 94.94 119 TYR A CA 1
ATOM 878 C C . TYR A 1 119 ? -13.730 -8.787 3.359 1.00 94.94 119 TYR A C 1
ATOM 880 O O . TYR A 1 119 ? -13.669 -9.525 4.342 1.00 94.94 119 TYR A O 1
ATOM 888 N N . ASP A 1 120 ? -12.933 -8.914 2.300 1.00 93.69 120 ASP A N 1
ATOM 889 C CA . ASP A 1 120 ? -11.875 -9.904 2.118 1.00 93.69 120 ASP A CA 1
ATOM 890 C C . ASP A 1 120 ? -10.537 -9.171 1.932 1.00 93.69 120 ASP A C 1
ATOM 892 O O . ASP A 1 120 ? -10.485 -8.114 1.297 1.00 93.69 120 ASP A O 1
ATOM 896 N N . SER A 1 121 ? -9.460 -9.701 2.512 1.00 91.69 121 SER A N 1
ATOM 897 C CA . SER A 1 121 ? -8.117 -9.127 2.383 1.00 91.69 121 SER A CA 1
ATOM 898 C C . SER A 1 121 ? -7.569 -9.245 0.959 1.00 91.69 121 SER A C 1
ATOM 900 O O . SER A 1 121 ? -6.824 -8.368 0.534 1.00 91.69 121 SER A O 1
ATOM 902 N N . SER A 1 122 ? -7.968 -10.271 0.205 1.00 91.56 122 SER A N 1
ATOM 903 C CA . SER A 1 122 ? -7.545 -10.500 -1.183 1.00 91.56 122 SER A CA 1
ATOM 904 C C . SER A 1 122 ? -8.171 -9.529 -2.184 1.00 91.56 122 SER A C 1
ATOM 906 O O . SER A 1 122 ? -7.627 -9.338 -3.265 1.00 91.56 122 SER A O 1
ATOM 908 N N . THR A 1 123 ? -9.288 -8.886 -1.838 1.00 91.94 123 THR A N 1
ATOM 909 C CA . THR A 1 123 ? -9.979 -7.911 -2.703 1.00 91.94 123 THR A CA 1
ATOM 910 C C . THR A 1 123 ? -10.048 -6.523 -2.076 1.00 91.94 123 THR A C 1
ATOM 912 O O . THR A 1 123 ? -10.808 -5.668 -2.535 1.00 91.94 123 THR A O 1
ATOM 915 N N . THR A 1 124 ? -9.334 -6.296 -0.971 1.00 95.00 124 THR A N 1
ATOM 916 C CA . THR A 1 124 ? -9.278 -4.969 -0.363 1.00 95.00 124 THR A CA 1
ATOM 917 C C . THR A 1 124 ? -8.549 -4.011 -1.296 1.00 95.00 124 THR A C 1
ATOM 919 O O . THR A 1 124 ? -7.679 -4.409 -2.062 1.00 95.00 124 THR A O 1
ATOM 922 N N . ARG A 1 125 ? -8.920 -2.735 -1.266 1.00 95.75 125 ARG A N 1
ATOM 923 C CA . ARG A 1 125 ? -8.388 -1.722 -2.188 1.00 95.75 125 ARG A CA 1
ATOM 924 C C . ARG A 1 125 ? -7.579 -0.675 -1.454 1.00 95.75 125 ARG A C 1
ATOM 926 O O . ARG A 1 125 ? -7.460 0.450 -1.926 1.00 95.75 125 ARG A O 1
ATOM 933 N N . VAL A 1 126 ? -7.076 -1.006 -0.270 1.00 97.19 126 VAL A N 1
ATOM 934 C CA . VAL A 1 126 ? -6.412 -0.045 0.600 1.00 97.19 126 VAL A CA 1
ATOM 935 C C . VAL A 1 126 ? -5.117 -0.599 1.162 1.00 97.19 126 VAL A C 1
ATOM 937 O O . VAL A 1 126 ? -5.063 -1.724 1.656 1.00 97.19 126 VAL A O 1
ATOM 940 N N . VAL A 1 127 ? -4.095 0.250 1.149 1.00 98.00 127 VAL A N 1
ATOM 941 C CA . VAL A 1 127 ? -2.881 0.071 1.940 1.00 98.00 127 VAL A CA 1
ATOM 942 C C . VAL A 1 127 ? -2.775 1.242 2.906 1.00 98.00 127 VAL A C 1
ATOM 944 O O . VAL A 1 127 ? -2.894 2.402 2.518 1.00 98.00 127 VAL A O 1
ATOM 947 N N . LEU A 1 128 ? -2.576 0.944 4.183 1.00 97.81 128 LEU A N 1
ATOM 948 C CA . LEU A 1 128 ? -2.525 1.912 5.270 1.00 97.81 128 LEU A CA 1
ATOM 949 C C . LEU A 1 128 ? -1.132 1.908 5.888 1.00 97.81 128 LEU A C 1
ATOM 951 O O . LEU A 1 128 ? -0.659 0.871 6.346 1.00 97.81 128 LEU A O 1
ATOM 955 N N . LEU A 1 129 ? -0.500 3.072 5.973 1.00 97.12 129 LEU A N 1
ATOM 956 C CA . LEU A 1 129 ? 0.689 3.265 6.794 1.00 97.12 129 LEU A CA 1
ATOM 957 C C . LEU A 1 129 ? 0.258 3.836 8.139 1.00 97.12 129 LEU A C 1
ATOM 959 O O . LEU A 1 129 ? -0.374 4.894 8.204 1.00 97.12 129 LEU A O 1
ATOM 963 N N . GLY A 1 130 ? 0.611 3.159 9.223 1.00 96.25 130 GLY A N 1
ATOM 964 C CA . GLY A 1 130 ? 0.227 3.623 10.547 1.00 96.25 130 GLY A CA 1
ATOM 965 C C . GLY A 1 130 ? 0.827 2.822 11.686 1.00 96.25 130 GLY A C 1
ATOM 966 O O . GLY A 1 130 ? 1.723 1.997 11.496 1.00 96.25 130 GLY A O 1
ATOM 967 N N . THR A 1 131 ? 0.316 3.089 12.883 1.00 95.62 131 THR A N 1
ATOM 968 C CA . THR A 1 131 ? 0.730 2.423 14.120 1.00 95.62 131 THR A CA 1
ATOM 969 C C . THR A 1 131 ? -0.474 1.896 14.892 1.00 95.62 131 THR A C 1
ATOM 971 O O . THR A 1 131 ? -1.520 2.545 14.998 1.00 95.62 131 THR A O 1
ATOM 974 N N . LEU A 1 132 ? -0.314 0.693 15.438 1.00 95.31 132 LEU A N 1
ATOM 975 C CA . LEU A 1 132 ? -1.306 0.029 16.273 1.00 95.31 132 LEU A CA 1
ATOM 976 C C . LEU A 1 132 ? -1.082 0.393 17.739 1.00 95.31 132 LEU A C 1
ATOM 978 O O . LEU A 1 132 ? 0.035 0.298 18.243 1.00 95.31 132 LEU A O 1
ATOM 982 N N . HIS A 1 133 ? -2.150 0.800 18.420 1.00 93.88 133 HIS A N 1
ATOM 983 C CA . HIS A 1 133 ? -2.117 1.203 19.822 1.00 93.88 133 HIS A CA 1
ATOM 984 C C . HIS A 1 133 ? -3.091 0.362 20.643 1.00 93.88 133 HIS A C 1
ATOM 986 O O . HIS A 1 133 ? -4.222 0.147 20.196 1.00 93.88 133 HIS A O 1
ATOM 992 N N . PRO A 1 134 ? -2.704 -0.096 21.843 1.00 92.69 134 PRO A N 1
ATOM 993 C CA . PRO A 1 134 ? -3.630 -0.748 22.753 1.00 92.69 134 PRO A CA 1
ATOM 994 C C . PRO A 1 134 ? -4.649 0.256 23.302 1.00 92.69 134 PRO A C 1
ATOM 996 O O . PRO A 1 134 ? -4.341 1.417 23.561 1.00 92.69 134 PRO A O 1
ATOM 999 N N . THR A 1 135 ? -5.868 -0.220 23.526 1.00 87.56 135 THR A N 1
ATOM 1000 C CA . THR A 1 135 ? -6.914 0.508 24.260 1.00 87.56 135 THR A CA 1
ATOM 1001 C C . THR A 1 135 ? -7.095 -0.095 25.644 1.00 87.56 135 THR A C 1
ATOM 1003 O O . THR A 1 135 ? -6.795 -1.271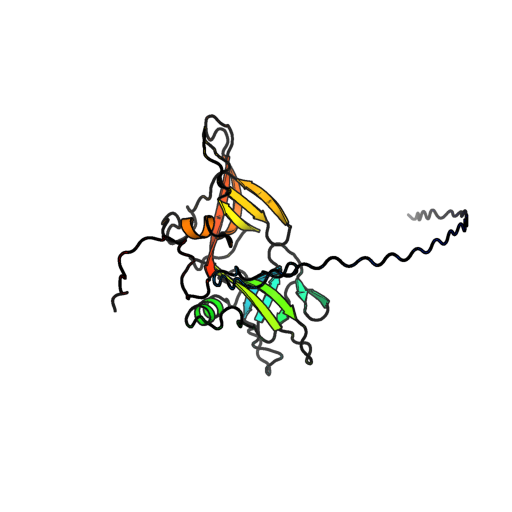 25.833 1.00 87.56 135 THR A O 1
ATOM 1006 N N . LEU A 1 136 ? -7.711 0.644 26.572 1.00 80.88 136 LEU A N 1
ATOM 1007 C CA . LEU A 1 136 ? -8.036 0.143 27.918 1.00 80.88 136 LEU A CA 1
ATOM 1008 C C . LEU A 1 136 ? -8.853 -1.163 27.908 1.00 80.88 136 LEU A C 1
ATOM 1010 O O . LEU A 1 136 ? -8.695 -1.988 28.798 1.00 80.88 136 LEU A O 1
ATOM 1014 N N . LEU A 1 137 ? -9.689 -1.370 26.885 1.00 79.25 137 LEU A N 1
ATOM 1015 C CA . LEU A 1 137 ? -10.499 -2.582 26.712 1.00 79.25 137 LEU A CA 1
ATOM 1016 C C . LEU A 1 137 ? -9.808 -3.683 25.879 1.00 79.25 137 LEU A C 1
ATOM 1018 O O . LEU A 1 137 ? -10.444 -4.662 25.515 1.00 79.25 137 LEU A O 1
ATOM 1022 N N . GLY A 1 138 ? -8.528 -3.522 25.526 1.00 76.50 138 GLY A N 1
ATOM 1023 C CA . GLY A 1 138 ? -7.737 -4.527 24.800 1.00 76.50 138 GLY A CA 1
ATOM 1024 C C . GLY A 1 138 ? -7.982 -4.642 23.287 1.00 76.50 138 GLY A C 1
ATOM 1025 O O . GLY A 1 138 ? -7.160 -5.234 22.599 1.00 76.50 138 GLY A O 1
ATOM 1026 N N . PHE A 1 139 ? -9.045 -4.043 22.743 1.00 82.12 139 PHE A N 1
ATOM 1027 C CA . PHE A 1 139 ? -9.388 -4.153 21.315 1.00 82.12 139 PHE A CA 1
ATOM 1028 C C . PHE A 1 139 ? -8.485 -3.357 20.368 1.00 82.12 139 PHE A C 1
ATOM 1030 O O . PHE A 1 139 ? -8.459 -3.644 19.182 1.00 82.12 139 PHE A O 1
ATOM 1037 N N . GLY A 1 140 ? -7.760 -2.358 20.867 1.00 91.88 140 GLY A N 1
ATOM 1038 C CA . GLY A 1 140 ? -6.800 -1.580 20.093 1.00 91.88 140 GLY A CA 1
ATOM 1039 C C . GLY A 1 140 ? -7.410 -0.649 19.038 1.00 91.88 140 GLY A C 1
ATOM 1040 O O . GLY A 1 140 ? -8.579 -0.757 18.650 1.00 91.88 140 GLY A O 1
ATOM 1041 N N . THR A 1 141 ? -6.591 0.298 18.588 1.00 95.62 141 THR A N 1
ATOM 1042 C CA . THR A 1 141 ? -6.903 1.271 17.532 1.00 95.62 141 THR A CA 1
ATOM 1043 C C . THR A 1 141 ? -5.714 1.446 16.603 1.00 95.62 141 THR A C 1
ATOM 1045 O O . THR A 1 141 ? -4.570 1.469 17.065 1.00 95.62 141 THR A O 1
ATOM 1048 N N . MET A 1 142 ? -5.969 1.653 15.314 1.00 96.31 142 MET A N 1
ATOM 1049 C CA . MET A 1 142 ? -4.931 2.043 14.359 1.00 96.31 142 MET A CA 1
ATOM 1050 C C . MET A 1 142 ? -4.942 3.552 14.154 1.00 96.31 142 MET A C 1
ATOM 1052 O O . MET A 1 142 ? -5.972 4.100 13.776 1.00 96.31 142 MET A O 1
ATOM 1056 N N . ARG A 1 143 ? -3.798 4.215 14.334 1.00 95.69 143 ARG A N 1
ATOM 1057 C CA . ARG A 1 143 ? -3.611 5.594 13.872 1.00 95.69 143 ARG A CA 1
ATOM 1058 C C . ARG A 1 143 ? -3.010 5.571 12.478 1.00 95.69 143 ARG A C 1
ATOM 1060 O O . ARG A 1 143 ? -1.857 5.165 12.315 1.00 95.69 143 ARG A O 1
ATOM 1067 N N . VAL A 1 144 ? -3.793 5.989 11.490 1.00 95.38 144 VAL A N 1
ATOM 1068 C CA . VAL A 1 144 ? -3.348 6.063 10.096 1.00 95.38 144 VAL A CA 1
ATOM 1069 C C . VAL A 1 144 ? -2.610 7.373 9.885 1.00 95.38 144 VAL A C 1
ATOM 1071 O O . VAL A 1 144 ? -3.104 8.429 10.259 1.00 95.38 144 VAL A O 1
ATOM 1074 N N . GLN A 1 145 ? -1.434 7.285 9.275 1.00 93.19 145 GLN A N 1
ATOM 1075 C CA . GLN A 1 145 ? -0.622 8.436 8.886 1.00 93.19 145 GLN A CA 1
ATOM 1076 C C . GLN A 1 145 ? -0.762 8.731 7.395 1.00 93.19 145 GLN A C 1
ATOM 1078 O O . GLN A 1 145 ? -0.848 9.891 7.015 1.00 93.19 145 GLN A O 1
ATOM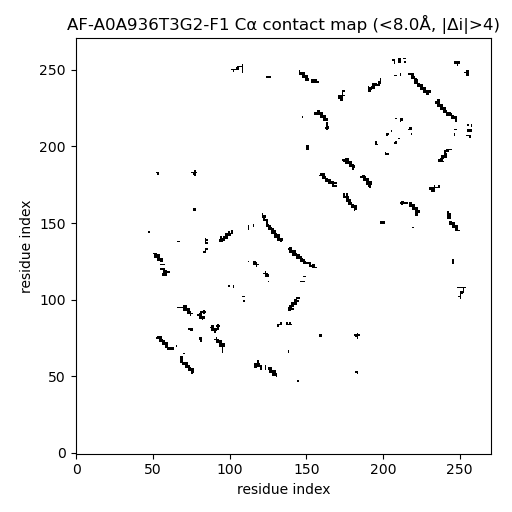 1083 N N . MET A 1 146 ? -0.802 7.680 6.570 1.00 93.25 146 MET A N 1
ATOM 1084 C CA . MET A 1 146 ? -0.998 7.757 5.121 1.00 93.25 146 MET A CA 1
ATOM 1085 C C . MET A 1 146 ? -1.839 6.573 4.647 1.00 93.25 146 MET A C 1
ATOM 1087 O O . MET A 1 146 ? -1.851 5.512 5.276 1.00 93.25 146 MET A O 1
ATOM 1091 N N . ALA A 1 147 ? -2.521 6.751 3.523 1.00 95.50 147 ALA A N 1
ATOM 1092 C CA . ALA A 1 147 ? -3.315 5.715 2.886 1.00 95.50 147 ALA A CA 1
ATOM 1093 C C . ALA A 1 147 ? -3.082 5.752 1.377 1.00 95.50 147 ALA A C 1
ATOM 10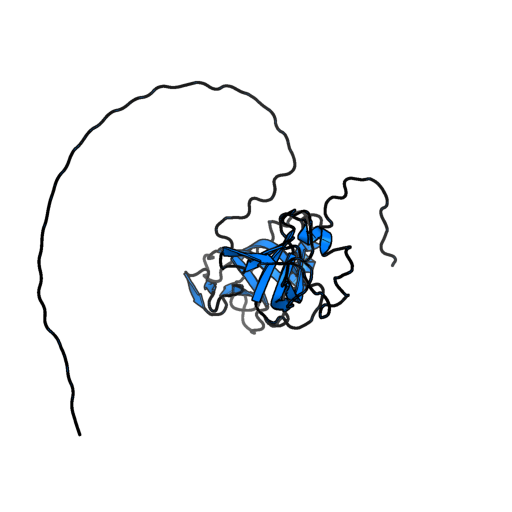95 O O . ALA A 1 147 ? -2.899 6.826 0.806 1.00 95.50 147 ALA A O 1
ATOM 1096 N N . TRP A 1 148 ? -3.127 4.585 0.747 1.00 96.38 148 TRP A N 1
ATOM 1097 C CA . TRP A 1 148 ? -3.141 4.426 -0.698 1.00 96.38 148 TRP A CA 1
ATOM 1098 C C . TRP A 1 148 ? -4.381 3.635 -1.091 1.00 96.38 148 TRP A C 1
ATOM 1100 O O . TRP A 1 148 ? -4.742 2.685 -0.394 1.00 96.38 148 TRP A O 1
ATOM 1110 N N . VAL A 1 149 ? -5.030 4.027 -2.186 1.00 94.50 149 VAL A N 1
ATOM 1111 C CA . VAL A 1 149 ? -6.253 3.381 -2.681 1.00 94.50 149 VAL A CA 1
ATOM 1112 C C . VAL A 1 149 ? -6.025 2.831 -4.083 1.00 94.50 149 VAL A C 1
ATOM 1114 O O . VAL A 1 149 ? -5.457 3.520 -4.931 1.00 94.50 149 VAL A O 1
ATOM 1117 N N . ALA A 1 150 ? -6.451 1.590 -4.307 1.00 92.81 150 ALA A N 1
ATOM 1118 C CA . ALA A 1 150 ? -6.307 0.896 -5.579 1.00 92.81 150 ALA A CA 1
ATOM 1119 C C . ALA A 1 150 ? -7.127 1.550 -6.698 1.00 92.81 150 ALA A C 1
ATOM 1121 O O . ALA A 1 150 ? -8.240 2.035 -6.461 1.00 92.81 150 ALA A O 1
ATOM 1122 N N . LEU A 1 151 ? -6.576 1.523 -7.912 1.00 87.00 151 LEU A N 1
ATOM 1123 C CA . LEU A 1 151 ? -7.231 1.984 -9.137 1.00 87.00 151 LEU A CA 1
ATOM 1124 C C . LEU A 1 151 ? -8.361 1.055 -9.600 1.00 87.00 151 LEU A C 1
ATOM 1126 O O . LEU A 1 151 ? -9.411 1.547 -10.015 1.00 87.00 151 LEU A O 1
ATOM 1130 N N . ASP A 1 152 ? -8.172 -0.261 -9.482 1.00 83.06 152 ASP A N 1
ATOM 1131 C CA . ASP A 1 152 ? -9.162 -1.277 -9.846 1.00 83.06 152 ASP A CA 1
ATOM 1132 C C . ASP A 1 152 ? -9.748 -2.006 -8.628 1.00 83.06 152 ASP A C 1
ATOM 1134 O O . ASP A 1 152 ? -9.501 -1.675 -7.466 1.00 83.06 152 ASP A O 1
ATOM 1138 N N . GLN A 1 153 ? -10.604 -2.985 -8.918 1.00 83.25 153 GLN A N 1
ATOM 1139 C CA . GLN A 1 153 ? -11.192 -3.908 -7.950 1.00 83.25 153 GLN A CA 1
ATOM 1140 C C . GLN A 1 153 ? -10.713 -5.352 -8.178 1.00 83.25 153 GLN A C 1
ATOM 1142 O O . GLN A 1 153 ? -11.397 -6.292 -7.767 1.00 83.25 153 GLN A O 1
ATOM 1147 N N . LYS A 1 154 ? -9.590 -5.551 -8.885 1.00 87.25 154 LYS A N 1
ATOM 1148 C CA . LYS A 1 154 ? -9.081 -6.899 -9.181 1.00 87.25 154 LYS A CA 1
ATOM 1149 C C . LYS A 1 154 ? -8.565 -7.555 -7.892 1.00 87.25 154 LYS A C 1
ATOM 1151 O O . LYS A 1 154 ? -8.344 -6.866 -6.907 1.00 87.25 154 LYS A O 1
ATOM 1156 N N . PRO A 1 155 ? -8.392 -8.879 -7.821 1.00 90.69 155 PRO A N 1
ATOM 1157 C CA . PRO A 1 155 ? -7.727 -9.492 -6.675 1.00 90.69 155 PRO A CA 1
ATOM 1158 C C . PRO A 1 155 ? -6.260 -9.046 -6.549 1.00 90.69 155 PRO A C 1
ATOM 1160 O O . PRO A 1 155 ? -5.559 -8.881 -7.545 1.00 90.69 155 PRO A O 1
ATOM 1163 N N . ILE A 1 156 ? -5.789 -8.876 -5.317 1.00 93.56 156 ILE A N 1
ATOM 1164 C CA . ILE A 1 156 ? -4.385 -8.612 -4.994 1.00 93.56 156 ILE A CA 1
ATOM 1165 C C . ILE A 1 156 ?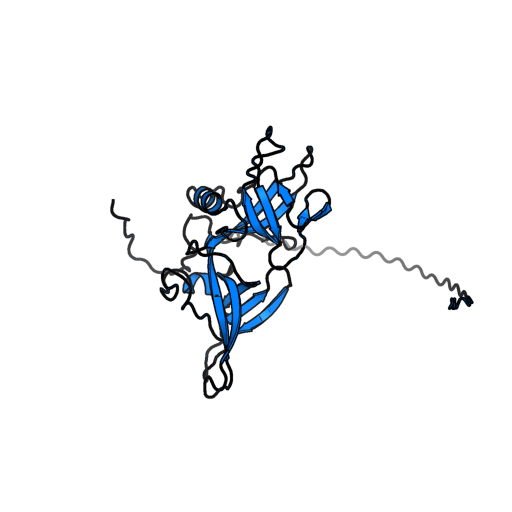 -3.603 -9.918 -5.124 1.00 93.56 156 ILE A C 1
ATOM 1167 O O . ILE A 1 156 ? -3.933 -10.913 -4.475 1.00 93.56 156 ILE A O 1
ATOM 1171 N N . THR A 1 157 ? -2.517 -9.899 -5.894 1.00 94.12 157 THR A N 1
ATOM 1172 C CA . THR A 1 157 ? -1.564 -11.010 -5.986 1.00 94.12 157 THR A CA 1
ATOM 1173 C C . THR A 1 157 ? -0.127 -10.499 -5.941 1.00 94.12 157 THR A C 1
ATOM 1175 O O . THR A 1 157 ? 0.145 -9.344 -6.261 1.00 94.12 157 THR A O 1
ATOM 1178 N N . GLY A 1 158 ? 0.806 -11.372 -5.562 1.00 95.19 158 GLY A N 1
ATOM 1179 C CA . GLY A 1 158 ? 2.224 -11.029 -5.487 1.00 95.19 158 GLY A CA 1
ATOM 1180 C C . GLY A 1 158 ? 2.605 -10.274 -4.212 1.00 95.19 158 GLY A C 1
ATOM 1181 O O . GLY A 1 158 ? 1.903 -10.313 -3.200 1.00 95.19 158 GLY A O 1
ATOM 1182 N N . SER A 1 159 ? 3.769 -9.631 -4.250 1.00 97.06 159 SER A N 1
ATOM 1183 C CA . SER A 1 159 ? 4.311 -8.859 -3.127 1.00 97.06 159 SER A CA 1
ATOM 1184 C C . SER A 1 159 ? 3.984 -7.379 -3.272 1.00 97.06 159 SER A C 1
ATOM 1186 O O . SER A 1 159 ? 3.759 -6.891 -4.376 1.00 97.06 159 SER A O 1
ATOM 1188 N N . PHE A 1 160 ? 3.981 -6.655 -2.155 1.00 97.88 160 PHE A N 1
ATOM 1189 C CA . PHE A 1 160 ? 3.773 -5.211 -2.151 1.00 97.88 160 PHE A CA 1
ATOM 1190 C C . PHE A 1 160 ? 5.093 -4.448 -2.228 1.00 97.88 160 PHE A C 1
ATOM 1192 O O . PHE A 1 160 ? 5.947 -4.574 -1.346 1.00 97.88 160 PHE A O 1
ATOM 1199 N N . PHE A 1 161 ? 5.207 -3.578 -3.218 1.00 97.62 161 PHE A N 1
ATOM 1200 C CA . PHE A 1 161 ? 6.348 -2.706 -3.442 1.00 97.62 161 PHE A CA 1
ATOM 1201 C C . PHE A 1 161 ? 5.911 -1.247 -3.378 1.00 97.62 161 PHE A C 1
ATOM 1203 O O . PHE A 1 161 ? 4.812 -0.897 -3.806 1.00 97.62 161 PHE A O 1
ATOM 1210 N N . LYS A 1 162 ? 6.779 -0.376 -2.868 1.00 96.75 162 LYS A N 1
ATOM 1211 C CA . LYS A 1 162 ? 6.661 1.070 -3.067 1.00 96.75 162 LYS A CA 1
ATOM 1212 C C . LYS A 1 162 ? 7.631 1.488 -4.157 1.00 96.75 162 LYS A C 1
ATOM 1214 O O . LYS A 1 162 ? 8.834 1.387 -3.950 1.00 96.75 162 LYS A O 1
ATOM 1219 N N . ALA A 1 163 ? 7.107 1.972 -5.274 1.00 95.94 163 ALA A N 1
ATOM 1220 C CA . ALA A 1 163 ? 7.875 2.428 -6.422 1.00 95.94 163 ALA A CA 1
ATOM 1221 C C . ALA A 1 163 ? 7.968 3.959 -6.455 1.00 95.94 163 ALA A C 1
ATOM 1223 O O . ALA A 1 163 ? 6.981 4.667 -6.207 1.00 95.94 163 ALA A O 1
ATOM 1224 N N . ARG A 1 164 ? 9.156 4.479 -6.772 1.00 94.94 164 ARG A N 1
ATOM 1225 C CA . ARG A 1 164 ? 9.442 5.914 -6.911 1.00 94.94 164 ARG A CA 1
ATOM 1226 C C . ARG A 1 164 ? 10.444 6.165 -8.025 1.00 94.94 164 ARG A C 1
ATOM 1228 O O . ARG A 1 164 ? 11.319 5.347 -8.262 1.00 94.94 164 ARG A O 1
ATOM 1235 N N . GLU A 1 165 ? 10.340 7.313 -8.678 1.00 93.69 165 GLU A N 1
ATOM 1236 C CA . GLU A 1 165 ? 11.373 7.772 -9.609 1.00 93.69 165 GLU A CA 1
ATOM 1237 C C . GLU A 1 165 ? 12.611 8.238 -8.824 1.00 93.69 165 GLU A C 1
ATOM 1239 O O . GLU A 1 165 ? 12.482 8.959 -7.830 1.00 93.69 165 GLU A O 1
ATOM 1244 N N . ASN A 1 166 ? 13.803 7.821 -9.257 1.00 93.81 166 ASN A N 1
ATOM 1245 C CA . ASN A 1 166 ? 15.066 8.110 -8.562 1.00 93.81 166 ASN A CA 1
ATOM 1246 C C . ASN A 1 166 ? 15.890 9.239 -9.212 1.00 93.81 166 ASN A C 1
ATOM 1248 O O . ASN A 1 166 ? 16.936 9.627 -8.693 1.00 93.81 166 ASN A O 1
ATOM 1252 N N . GLY A 1 167 ? 15.402 9.802 -10.323 1.00 90.56 167 GLY A N 1
ATOM 1253 C CA . GLY A 1 167 ? 16.006 10.949 -11.003 1.00 90.56 167 GLY A CA 1
ATOM 1254 C C . GLY A 1 167 ? 17.200 10.617 -11.903 1.00 90.56 167 GLY A C 1
ATOM 1255 O O . GLY A 1 167 ? 17.869 11.538 -12.376 1.00 90.56 167 GLY A O 1
ATOM 1256 N N . ILE A 1 168 ? 17.485 9.336 -12.161 1.00 90.06 168 ILE A N 1
ATOM 1257 C CA . ILE A 1 168 ? 18.529 8.934 -13.110 1.00 90.06 168 ILE A CA 1
ATOM 1258 C C . ILE A 1 168 ? 18.144 9.363 -14.531 1.00 90.06 168 ILE A C 1
ATOM 1260 O O . ILE A 1 168 ? 17.117 8.951 -15.075 1.00 90.06 168 ILE A O 1
ATOM 1264 N N . VAL A 1 169 ? 19.017 10.160 -15.155 1.00 89.50 169 VAL A N 1
ATOM 1265 C CA . VAL A 1 169 ? 18.905 10.564 -16.561 1.00 89.50 169 VAL A CA 1
ATOM 1266 C C . VAL A 1 169 ? 19.489 9.474 -17.453 1.00 89.50 169 VAL A C 1
ATOM 1268 O O . VAL A 1 169 ? 20.632 9.051 -17.279 1.00 89.50 169 VAL A O 1
ATOM 1271 N N . CYS A 1 170 ? 18.703 9.033 -18.430 1.00 89.69 170 CYS A N 1
ATOM 1272 C CA . CYS A 1 170 ? 19.058 7.908 -19.282 1.00 89.69 170 CYS A CA 1
ATOM 1273 C C . CYS A 1 170 ? 20.060 8.294 -20.383 1.00 89.69 170 CYS A C 1
ATOM 1275 O O . CYS A 1 170 ? 19.802 9.210 -21.161 1.00 89.69 170 CYS A O 1
ATOM 1277 N N . VAL A 1 171 ? 21.184 7.570 -20.472 1.00 90.75 171 VAL A N 1
ATOM 1278 C CA . VAL A 1 171 ? 22.177 7.715 -21.560 1.00 90.75 171 VAL A CA 1
ATOM 1279 C C . VAL A 1 171 ? 21.994 6.629 -22.624 1.00 90.75 171 VAL A C 1
ATOM 1281 O O . VAL A 1 171 ? 22.060 6.915 -23.816 1.00 90.75 171 VAL A O 1
ATOM 1284 N N . ALA A 1 172 ? 21.738 5.390 -22.197 1.00 91.81 172 ALA A N 1
ATOM 1285 C CA . ALA A 1 172 ? 21.441 4.248 -23.054 1.00 91.81 172 ALA A CA 1
ATOM 1286 C C . ALA A 1 172 ? 20.428 3.341 -22.345 1.00 91.81 172 ALA A C 1
ATOM 1288 O O . ALA A 1 172 ? 20.606 3.042 -21.168 1.00 91.81 172 ALA A O 1
ATOM 1289 N N . ALA A 1 173 ? 19.372 2.928 -23.047 1.00 91.50 173 ALA A N 1
ATOM 1290 C CA . ALA A 1 173 ? 18.331 2.065 -22.490 1.00 91.50 173 ALA A CA 1
ATOM 1291 C C . ALA A 1 173 ? 18.787 0.589 -22.410 1.00 91.50 173 ALA A C 1
ATOM 1293 O O . ALA A 1 173 ? 19.592 0.164 -23.248 1.00 91.50 173 ALA A O 1
ATOM 1294 N N . PRO A 1 174 ? 18.249 -0.211 -21.471 1.00 94.25 174 PRO A N 1
ATOM 1295 C CA . PRO A 1 174 ? 17.294 0.161 -20.419 1.00 94.25 174 PRO A CA 1
ATOM 1296 C C . PRO A 1 174 ? 17.943 0.966 -19.278 1.00 94.25 174 PRO A C 1
ATOM 1298 O O . PRO A 1 174 ? 19.103 0.762 -18.940 1.00 94.25 174 PRO A O 1
ATOM 1301 N N . CYS A 1 175 ? 17.186 1.886 -18.671 1.00 93.19 175 CYS A N 1
ATOM 1302 C CA . CYS A 1 175 ? 17.675 2.733 -17.579 1.00 93.19 175 CYS A CA 1
ATOM 1303 C C . CYS A 1 175 ? 16.968 2.407 -16.263 1.00 93.19 175 CYS A C 1
ATOM 1305 O O . CYS A 1 175 ? 15.738 2.371 -16.252 1.00 93.19 175 CYS A O 1
ATOM 1307 N N . PRO A 1 176 ? 17.704 2.198 -15.157 1.00 94.38 176 PRO A N 1
ATOM 1308 C CA . PRO A 1 176 ? 17.124 1.890 -13.855 1.00 94.38 176 PRO A CA 1
ATOM 1309 C C . PRO A 1 176 ? 16.576 3.162 -13.180 1.00 94.38 176 PRO A C 1
ATOM 1311 O O . PRO A 1 176 ? 17.048 3.581 -12.127 1.00 94.38 176 PRO A O 1
ATOM 1314 N N . SER A 1 177 ? 15.613 3.827 -13.823 1.00 93.25 177 SER A N 1
ATOM 1315 C CA . SER A 1 177 ? 15.094 5.151 -13.439 1.00 93.25 177 SER A CA 1
ATOM 1316 C C . SER A 1 177 ? 14.148 5.140 -12.231 1.00 93.25 177 SER A C 1
ATOM 1318 O O . SER A 1 177 ? 13.627 6.190 -11.839 1.00 93.25 177 SER A O 1
ATOM 1320 N N . TYR A 1 178 ? 13.924 3.975 -11.625 1.00 95.69 178 TYR A N 1
ATOM 1321 C CA . TYR A 1 178 ? 13.036 3.815 -10.486 1.00 95.69 178 TYR A CA 1
ATOM 1322 C C . TYR A 1 178 ? 13.696 3.032 -9.355 1.00 95.69 178 TYR A C 1
ATOM 1324 O O . TYR A 1 178 ? 14.453 2.092 -9.595 1.00 95.69 178 TYR A O 1
ATOM 1332 N N . ASP A 1 179 ? 13.334 3.393 -8.128 1.00 96.69 179 ASP A N 1
ATOM 1333 C CA . ASP A 1 179 ? 13.597 2.620 -6.922 1.00 96.69 179 ASP A CA 1
ATOM 1334 C C . ASP A 1 179 ? 12.312 1.901 -6.502 1.00 96.69 179 ASP A C 1
ATOM 1336 O O . ASP A 1 179 ? 11.231 2.500 -6.465 1.00 96.69 179 ASP A O 1
ATOM 1340 N N . GLU A 1 180 ? 12.430 0.633 -6.134 1.00 96.44 180 GLU A N 1
ATOM 1341 C CA . GLU A 1 180 ? 11.387 -0.137 -5.469 1.00 96.44 180 GLU A CA 1
ATOM 1342 C C . GLU A 1 180 ? 11.823 -0.497 -4.045 1.00 96.44 180 GLU A C 1
ATOM 1344 O O . GLU A 1 180 ? 12.961 -0.883 -3.792 1.00 96.44 180 GLU A O 1
ATOM 1349 N N . GLU A 1 181 ? 10.905 -0.369 -3.092 1.00 96.38 181 GLU A N 1
ATOM 1350 C CA . GLU A 1 181 ? 11.077 -0.851 -1.725 1.00 96.38 181 GLU A CA 1
ATOM 1351 C C . GLU A 1 181 ? 10.088 -1.984 -1.470 1.00 96.38 181 GLU A C 1
ATOM 1353 O O . GLU A 1 181 ? 8.873 -1.772 -1.531 1.00 96.38 181 GLU A O 1
ATOM 1358 N N . LEU A 1 182 ? 10.588 -3.169 -1.114 1.00 96.75 182 LEU A N 1
ATOM 1359 C CA . LEU A 1 182 ? 9.723 -4.243 -0.635 1.00 96.75 182 LEU A CA 1
ATOM 1360 C C . LEU A 1 182 ? 9.156 -3.845 0.736 1.00 96.75 182 LEU A C 1
ATOM 1362 O O . LEU A 1 182 ? 9.888 -3.755 1.732 1.00 96.75 182 LEU A O 1
ATOM 1366 N N . LEU A 1 183 ? 7.845 -3.590 0.789 1.00 97.00 183 LEU A N 1
ATOM 1367 C CA . LEU A 1 183 ? 7.213 -2.996 1.965 1.00 97.00 183 LEU A CA 1
ATOM 1368 C C . LEU A 1 183 ? 7.438 -3.847 3.217 1.00 97.00 183 LEU A C 1
ATOM 1370 O O . LEU A 1 183 ? 7.345 -5.074 3.175 1.00 97.00 183 LEU A O 1
ATOM 1374 N N . ASN A 1 184 ? 7.727 -3.171 4.333 1.00 96.25 184 ASN A N 1
ATOM 1375 C CA . ASN A 1 184 ? 8.056 -3.761 5.635 1.00 96.25 184 ASN A CA 1
ATOM 1376 C C . ASN A 1 184 ? 9.327 -4.641 5.673 1.00 96.25 184 ASN A C 1
ATOM 1378 O O . ASN A 1 184 ? 9.551 -5.335 6.665 1.00 96.25 184 ASN A O 1
ATOM 1382 N N . ARG A 1 185 ? 10.169 -4.627 4.629 1.00 94.38 185 ARG A N 1
ATOM 1383 C CA . ARG A 1 185 ? 11.460 -5.346 4.603 1.00 94.38 185 ARG A CA 1
ATOM 1384 C C . ARG A 1 185 ? 12.672 -4.414 4.590 1.00 94.38 185 ARG A C 1
ATOM 1386 O O . ARG A 1 185 ? 13.741 -4.827 5.025 1.00 94.38 185 ARG A O 1
ATOM 1393 N N . GLY A 1 186 ? 12.500 -3.167 4.144 1.00 84.50 186 GLY A N 1
ATOM 1394 C CA . GLY A 1 186 ? 13.547 -2.137 4.146 1.00 84.50 186 GLY A CA 1
ATOM 1395 C C . GLY A 1 186 ? 14.621 -2.313 3.067 1.00 84.50 186 GLY A C 1
ATOM 1396 O O . GLY A 1 186 ? 15.592 -1.562 3.049 1.00 84.50 186 GLY A O 1
ATOM 1397 N N . THR A 1 187 ? 14.470 -3.292 2.174 1.00 90.06 187 THR A N 1
ATOM 1398 C CA . THR A 1 187 ? 15.345 -3.472 1.011 1.00 90.06 187 THR A CA 1
ATOM 1399 C C . THR A 1 187 ? 14.873 -2.570 -0.118 1.00 90.06 187 THR A C 1
ATOM 1401 O O . THR A 1 187 ? 13.695 -2.616 -0.475 1.00 90.06 187 THR A O 1
ATOM 1404 N N . ILE A 1 188 ? 15.798 -1.782 -0.667 1.00 94.56 188 ILE A N 1
ATOM 1405 C CA . ILE A 1 188 ? 15.571 -0.931 -1.833 1.00 94.56 188 ILE A CA 1
ATOM 1406 C C . ILE A 1 188 ? 16.413 -1.470 -2.988 1.00 94.56 188 ILE A C 1
ATOM 1408 O O . ILE A 1 188 ? 17.613 -1.697 -2.822 1.00 94.56 188 ILE A O 1
ATOM 1412 N N . THR A 1 189 ? 15.782 -1.670 -4.138 1.00 96.31 189 THR A N 1
ATOM 1413 C CA . THR A 1 189 ? 16.405 -2.099 -5.395 1.00 96.31 189 THR A CA 1
ATOM 1414 C C . THR A 1 189 ? 16.018 -1.143 -6.512 1.00 96.31 189 THR A C 1
ATOM 1416 O O . THR A 1 189 ? 14.997 -0.467 -6.432 1.00 96.31 189 THR A O 1
ATOM 1419 N N . MET A 1 190 ? 16.851 -1.051 -7.547 1.00 96.25 190 MET A N 1
ATOM 1420 C CA . MET A 1 190 ? 16.522 -0.262 -8.732 1.00 96.25 190 MET A CA 1
ATOM 1421 C C . MET A 1 190 ? 15.901 -1.153 -9.805 1.00 96.25 190 MET A C 1
ATOM 1423 O O . MET A 1 190 ? 16.282 -2.318 -9.943 1.00 96.25 190 MET A O 1
ATOM 1427 N N . PHE A 1 191 ? 14.992 -0.595 -10.596 1.00 96.12 191 PHE A N 1
ATOM 1428 C CA . PHE A 1 191 ? 14.351 -1.286 -11.709 1.00 96.12 191 PHE A CA 1
ATOM 1429 C C . PHE A 1 191 ? 14.056 -0.320 -12.867 1.00 96.12 191 PHE A C 1
ATOM 1431 O O . PHE A 1 191 ? 14.203 0.898 -12.738 1.00 96.12 191 PHE A O 1
ATOM 1438 N N . HIS A 1 192 ? 13.700 -0.867 -14.032 1.00 96.00 192 HIS A N 1
ATOM 1439 C CA . HIS A 1 192 ? 13.744 -0.140 -15.306 1.00 96.00 192 HIS A CA 1
ATOM 1440 C C . HIS A 1 192 ? 12.380 0.379 -15.768 1.00 96.00 192 HIS A C 1
ATOM 1442 O O . HIS A 1 192 ? 12.314 1.327 -16.548 1.00 96.00 192 HIS A O 1
ATOM 1448 N N . GLY A 1 193 ? 11.282 -0.204 -15.285 1.00 92.88 193 GLY A N 1
ATOM 1449 C CA . GLY A 1 193 ? 9.941 0.253 -15.634 1.00 92.88 193 GLY A CA 1
ATOM 1450 C C . GLY A 1 193 ? 8.826 -0.553 -14.985 1.00 92.88 193 GLY A C 1
ATOM 1451 O O . GLY A 1 193 ? 9.045 -1.641 -14.457 1.00 92.88 193 GLY A O 1
ATOM 1452 N N . ILE A 1 194 ? 7.616 -0.001 -15.035 1.00 92.69 194 ILE A N 1
ATOM 1453 C CA . ILE A 1 194 ? 6.389 -0.668 -14.592 1.00 92.69 194 ILE A CA 1
ATOM 1454 C C . ILE A 1 194 ? 5.570 -0.998 -15.835 1.00 92.69 194 ILE A C 1
ATOM 1456 O O . ILE A 1 194 ? 5.343 -0.123 -16.673 1.00 92.69 194 ILE A O 1
ATOM 1460 N N . ASP A 1 195 ? 5.133 -2.245 -15.953 1.00 92.31 195 ASP A N 1
ATOM 1461 C CA . ASP A 1 195 ? 4.339 -2.713 -17.081 1.00 92.31 195 ASP A CA 1
ATOM 1462 C C . ASP A 1 195 ? 2.857 -2.785 -16.708 1.00 92.31 195 ASP A C 1
ATOM 1464 O O . ASP A 1 195 ? 2.410 -3.739 -16.091 1.00 92.31 195 ASP A O 1
ATOM 1468 N N . PHE A 1 196 ? 2.065 -1.782 -17.076 1.00 88.81 196 PHE A N 1
ATOM 1469 C CA . PHE A 1 196 ? 0.662 -1.689 -16.653 1.00 88.81 196 PHE A CA 1
ATOM 1470 C C . PHE A 1 196 ? -0.322 -2.555 -17.456 1.00 88.81 196 PHE A C 1
ATOM 1472 O O . PHE A 1 196 ? -1.529 -2.345 -17.331 1.00 88.81 196 PHE A O 1
ATOM 1479 N N . ARG A 1 197 ? 0.147 -3.519 -18.264 1.00 88.31 197 ARG A N 1
ATOM 1480 C CA . ARG A 1 197 ? -0.710 -4.315 -19.166 1.00 88.31 197 ARG A CA 1
ATOM 1481 C C . ARG A 1 197 ? -1.898 -5.012 -18.486 1.00 88.31 197 ARG A C 1
ATOM 1483 O O . ARG A 1 197 ? -2.922 -5.202 -19.135 1.00 88.31 197 ARG A O 1
ATOM 1490 N N . ASP A 1 198 ? -1.779 -5.358 -17.202 1.00 85.00 198 ASP A N 1
ATOM 1491 C CA . ASP A 1 198 ? -2.799 -6.115 -16.459 1.00 85.00 198 ASP A CA 1
ATOM 1492 C C . ASP A 1 198 ? -3.688 -5.246 -15.544 1.00 85.00 198 ASP A C 1
ATOM 1494 O O . ASP A 1 198 ? -4.629 -5.754 -14.922 1.00 85.00 198 ASP A O 1
ATOM 1498 N N . VAL A 1 199 ? -3.464 -3.927 -15.496 1.00 83.12 199 VAL A N 1
ATOM 1499 C CA . VAL A 1 199 ? -4.178 -2.991 -14.605 1.00 83.12 199 VAL A CA 1
ATOM 1500 C C . VAL A 1 199 ? -5.196 -2.159 -15.383 1.00 83.12 199 VAL A C 1
ATOM 1502 O O . VAL A 1 199 ? -4.923 -1.676 -16.481 1.00 83.12 199 VAL A O 1
ATOM 1505 N N . GLU A 1 200 ? -6.385 -1.975 -14.804 1.00 75.06 200 GLU A N 1
ATOM 1506 C CA . GLU A 1 200 ? -7.479 -1.202 -15.410 1.00 75.06 200 GLU A CA 1
ATOM 1507 C C . GLU A 1 200 ? -7.932 -0.018 -14.525 1.00 75.06 200 GLU A C 1
ATOM 1509 O O . GLU A 1 200 ? -7.920 -0.132 -13.307 1.00 75.06 200 GLU A O 1
ATOM 1514 N N . PRO A 1 201 ? -8.362 1.131 -15.087 1.00 69.69 201 PRO A N 1
ATOM 1515 C CA . PRO A 1 201 ? -8.084 1.561 -16.461 1.00 69.69 201 PRO A CA 1
ATOM 1516 C C . PRO A 1 201 ? -6.573 1.507 -16.720 1.00 69.69 201 PRO A C 1
ATOM 1518 O O . PRO A 1 201 ? -5.814 1.592 -15.755 1.00 69.69 201 PRO A O 1
ATOM 1521 N N . HIS A 1 202 ? -6.150 1.296 -17.977 1.00 61.06 202 HIS A N 1
ATOM 1522 C CA . HIS A 1 202 ? -4.722 1.198 -18.305 1.00 61.06 202 HIS A CA 1
ATOM 1523 C C . HIS A 1 202 ? -3.996 2.368 -17.637 1.00 61.06 202 HIS A C 1
ATOM 1525 O O . HIS A 1 202 ? -4.233 3.540 -17.926 1.00 61.06 202 HIS A O 1
ATOM 1531 N N . ALA A 1 203 ? -3.198 2.035 -16.625 1.00 58.12 203 ALA A N 1
ATOM 1532 C CA . ALA A 1 203 ? -2.593 3.019 -15.737 1.00 58.12 203 ALA A CA 1
ATOM 1533 C C . ALA A 1 203 ? -1.360 3.683 -16.388 1.00 58.12 203 ALA A C 1
ATOM 1535 O O . ALA A 1 203 ? -0.625 4.427 -15.731 1.00 58.12 203 ALA A O 1
ATOM 1536 N N . ASP A 1 204 ? -1.169 3.421 -17.690 1.00 56.81 204 ASP A N 1
ATOM 1537 C CA . ASP A 1 204 ? -0.348 4.196 -18.616 1.00 56.81 204 ASP A CA 1
ATOM 1538 C C . ASP A 1 204 ? -0.927 5.598 -18.866 1.00 56.81 204 ASP A C 1
ATOM 1540 O O . ASP A 1 204 ? -0.198 6.483 -19.325 1.00 56.81 204 ASP A O 1
ATOM 1544 N N . ASP A 1 205 ? -2.191 5.838 -18.484 1.00 53.25 205 ASP A N 1
ATOM 1545 C CA . ASP A 1 205 ? -2.756 7.174 -18.360 1.00 53.25 205 ASP A CA 1
ATOM 1546 C C . ASP A 1 205 ? -2.002 7.944 -17.261 1.00 53.25 205 ASP A C 1
ATOM 1548 O O . ASP A 1 205 ? -2.316 7.938 -16.064 1.00 53.25 205 ASP A O 1
ATOM 1552 N N . SER A 1 206 ? -0.939 8.607 -17.723 1.00 58.53 206 SER A N 1
ATOM 1553 C CA . SER A 1 206 ? 0.051 9.404 -16.992 1.00 58.53 206 SER A CA 1
ATOM 1554 C C . SER A 1 206 ? -0.524 10.453 -16.038 1.00 58.53 206 SER A C 1
ATOM 1556 O O . SER A 1 206 ? 0.223 11.050 -15.259 1.00 58.53 206 SER A O 1
ATOM 1558 N N . THR A 1 207 ? -1.837 10.675 -16.076 1.00 66.06 207 THR A N 1
ATOM 1559 C CA . THR A 1 207 ? -2.552 11.631 -15.242 1.00 66.06 207 THR A CA 1
ATOM 1560 C C . THR A 1 207 ? -2.358 11.354 -13.748 1.00 66.06 207 THR A C 1
ATOM 1562 O O . THR A 1 207 ? -2.210 12.306 -12.985 1.00 66.06 207 THR A O 1
ATOM 1565 N N . PHE A 1 208 ? -2.295 10.090 -13.307 1.00 73.31 208 PHE A N 1
ATOM 1566 C CA . PHE A 1 208 ? -2.258 9.767 -11.870 1.00 73.31 208 PHE A CA 1
ATOM 1567 C C . PHE A 1 208 ? -1.000 9.025 -11.406 1.00 73.31 208 PHE A C 1
ATOM 1569 O O . PHE A 1 208 ? -0.432 9.371 -10.368 1.00 73.31 208 PHE A O 1
ATOM 1576 N N . THR A 1 209 ? -0.532 8.035 -12.166 1.00 82.06 209 THR A N 1
ATOM 1577 C CA . THR A 1 209 ? 0.614 7.190 -11.785 1.00 82.06 209 THR A CA 1
ATOM 1578 C C . THR A 1 209 ? 1.940 7.939 -11.854 1.00 82.06 209 THR A C 1
ATOM 1580 O O . THR A 1 209 ? 2.717 7.901 -10.902 1.00 82.06 209 THR A O 1
ATOM 1583 N N . GLY A 1 210 ? 2.184 8.692 -12.930 1.00 84.69 210 GLY A N 1
ATOM 1584 C CA . GLY A 1 210 ? 3.408 9.481 -13.103 1.00 84.69 210 GLY A CA 1
ATOM 1585 C C . GLY A 1 210 ? 3.650 10.479 -11.961 1.00 84.69 210 GLY A C 1
ATOM 1586 O O . GLY A 1 210 ? 4.730 10.483 -11.366 1.00 84.69 210 GLY A O 1
ATOM 1587 N N . PRO A 1 211 ? 2.664 11.317 -11.597 1.00 86.38 211 PRO A N 1
ATOM 1588 C CA . PRO A 1 211 ? 2.826 12.226 -10.475 1.00 86.38 211 PRO A CA 1
ATOM 1589 C C . PRO A 1 211 ? 2.956 11.521 -9.115 1.00 86.38 211 PRO A C 1
ATOM 1591 O O . PRO A 1 211 ? 3.696 12.014 -8.263 1.00 86.38 211 PRO A O 1
ATOM 1594 N N . ALA A 1 212 ? 2.323 10.358 -8.920 1.00 88.25 212 ALA A N 1
ATOM 1595 C CA . ALA A 1 212 ? 2.519 9.542 -7.721 1.00 88.25 212 ALA A CA 1
ATOM 1596 C C . ALA A 1 212 ? 3.955 8.995 -7.621 1.00 88.25 212 ALA A C 1
ATOM 1598 O O . ALA A 1 212 ? 4.559 9.096 -6.552 1.00 88.25 212 ALA A O 1
ATOM 1599 N N . LEU A 1 213 ? 4.532 8.503 -8.726 1.00 90.19 213 LEU A N 1
ATOM 1600 C CA . LEU A 1 213 ? 5.921 8.020 -8.799 1.00 90.19 213 LEU A CA 1
ATOM 1601 C C . LEU A 1 213 ? 6.946 9.118 -8.488 1.00 90.19 213 LEU A C 1
ATOM 1603 O O . LEU A 1 213 ? 7.945 8.853 -7.821 1.00 90.19 213 LEU A O 1
ATOM 1607 N N . ARG A 1 214 ? 6.677 10.354 -8.924 1.00 89.25 214 ARG A N 1
ATOM 1608 C CA . ARG A 1 214 ? 7.507 11.534 -8.620 1.00 89.25 214 ARG A CA 1
ATOM 1609 C C . ARG A 1 214 ? 7.280 12.109 -7.225 1.00 89.25 214 ARG A C 1
ATOM 1611 O O . ARG A 1 214 ? 8.044 12.962 -6.777 1.00 89.25 214 ARG A O 1
ATOM 1618 N N . SER A 1 215 ? 6.217 11.696 -6.539 1.00 87.12 215 SER A N 1
ATOM 1619 C CA . SER A 1 215 ? 5.923 12.184 -5.195 1.00 87.12 215 SER A CA 1
ATOM 1620 C C . SER A 1 215 ? 6.865 11.571 -4.154 1.00 87.12 215 SER A C 1
ATOM 1622 O O . SER A 1 215 ? 7.421 10.484 -4.327 1.00 87.12 215 SER A O 1
ATOM 1624 N N . ASN A 1 216 ? 6.990 12.236 -3.005 1.00 85.81 216 ASN A N 1
ATOM 1625 C CA . ASN A 1 216 ? 7.736 11.689 -1.867 1.00 85.81 216 ASN A CA 1
ATOM 1626 C C . ASN A 1 216 ? 7.085 10.428 -1.274 1.00 85.81 216 ASN A C 1
ATOM 1628 O O . ASN A 1 216 ? 7.767 9.634 -0.629 1.00 85.81 216 ASN A O 1
ATOM 1632 N N . TYR A 1 217 ? 5.779 10.240 -1.482 1.00 88.88 217 TYR A N 1
ATOM 1633 C CA . TYR A 1 217 ? 5.034 9.090 -0.968 1.00 88.88 217 TYR A CA 1
ATOM 1634 C C . TYR A 1 217 ? 5.150 7.865 -1.875 1.00 88.88 217 TYR A C 1
ATOM 1636 O O . TYR A 1 217 ? 5.058 6.740 -1.388 1.00 88.88 217 TYR A O 1
ATOM 1644 N N . GLY A 1 218 ? 5.405 8.084 -3.165 1.00 91.94 218 GLY A N 1
ATOM 1645 C CA . GLY A 1 218 ? 5.491 7.030 -4.162 1.00 91.94 218 GLY A CA 1
ATOM 1646 C C . GLY A 1 218 ? 4.156 6.365 -4.478 1.00 91.94 218 GLY A C 1
ATOM 1647 O O . GLY A 1 218 ? 3.115 6.617 -3.860 1.00 91.94 218 GLY A O 1
ATOM 1648 N N . LEU A 1 219 ? 4.226 5.487 -5.467 1.00 93.12 219 LEU A N 1
ATOM 1649 C CA . LEU A 1 219 ? 3.166 4.568 -5.841 1.00 93.12 219 LEU A CA 1
ATOM 1650 C C . LEU A 1 219 ? 3.335 3.271 -5.047 1.00 93.12 219 LEU A C 1
ATOM 1652 O O . LEU A 1 219 ? 4.462 2.803 -4.899 1.00 93.12 219 LEU A O 1
ATOM 1656 N N . ILE A 1 220 ? 2.247 2.671 -4.565 1.00 96.62 220 ILE A N 1
ATOM 1657 C CA . ILE A 1 220 ? 2.300 1.292 -4.066 1.00 96.62 220 ILE A CA 1
ATOM 1658 C C . ILE A 1 220 ? 1.763 0.364 -5.150 1.00 96.62 220 ILE A C 1
ATOM 1660 O O . ILE A 1 220 ? 0.760 0.659 -5.794 1.00 96.62 220 ILE A O 1
ATOM 1664 N N . VAL A 1 221 ? 2.441 -0.755 -5.351 1.00 95.69 221 VAL A N 1
ATOM 1665 C CA . VAL A 1 221 ? 2.108 -1.776 -6.340 1.00 95.69 221 VAL A CA 1
ATOM 1666 C C . VAL A 1 221 ? 2.057 -3.124 -5.638 1.00 95.69 221 VAL A C 1
ATOM 1668 O O . VAL A 1 221 ? 2.952 -3.426 -4.852 1.00 95.69 221 VAL A O 1
ATOM 1671 N N . SER A 1 222 ? 1.046 -3.941 -5.923 1.00 96.50 222 SER A N 1
ATOM 1672 C CA . SER A 1 222 ? 1.128 -5.382 -5.667 1.00 96.50 222 SER A CA 1
ATOM 1673 C C . SER A 1 222 ? 1.439 -6.097 -6.972 1.00 96.50 222 SER A C 1
ATOM 1675 O O . SER A 1 222 ? 0.809 -5.788 -7.981 1.00 96.50 222 SER A O 1
ATOM 1677 N N . GLY A 1 223 ? 2.394 -7.022 -6.980 1.00 96.00 223 GLY A N 1
ATOM 1678 C CA . GLY A 1 223 ? 2.768 -7.729 -8.202 1.00 96.00 223 GLY A CA 1
ATOM 1679 C C . GLY A 1 223 ? 4.066 -8.515 -8.085 1.00 96.00 223 GLY A C 1
ATOM 1680 O O . GLY A 1 223 ? 4.464 -8.930 -6.990 1.00 96.00 223 GLY A O 1
ATOM 1681 N N . GLU A 1 224 ? 4.722 -8.718 -9.223 1.00 96.75 224 GLU A N 1
ATOM 1682 C CA . GLU A 1 224 ? 5.983 -9.450 -9.324 1.00 96.75 224 GLU A CA 1
ATOM 1683 C C . GLU A 1 224 ? 6.957 -8.803 -10.311 1.00 96.75 224 GLU A C 1
ATOM 1685 O O . GLU A 1 224 ? 6.557 -8.159 -11.280 1.00 96.75 224 GLU A O 1
ATOM 1690 N N . ASN A 1 225 ? 8.252 -8.982 -10.051 1.00 97.00 225 ASN A N 1
ATOM 1691 C CA . ASN A 1 225 ? 9.307 -8.548 -10.957 1.00 97.00 225 ASN A CA 1
ATOM 1692 C C . ASN A 1 225 ? 9.632 -9.646 -11.964 1.00 97.00 225 ASN A C 1
ATOM 1694 O O . ASN A 1 225 ? 9.753 -10.816 -11.598 1.00 97.00 225 ASN A O 1
ATOM 1698 N N . TYR A 1 226 ? 9.865 -9.251 -13.210 1.00 97.19 226 TYR A N 1
ATOM 1699 C CA . TYR A 1 226 ? 10.367 -10.126 -14.263 1.00 97.19 226 TYR A CA 1
ATOM 1700 C C . TYR A 1 226 ? 11.519 -9.456 -15.013 1.00 97.19 226 TYR A C 1
ATOM 1702 O O . TYR A 1 226 ? 11.678 -8.235 -14.987 1.00 97.19 226 TYR A O 1
ATOM 1710 N N . GLN A 1 227 ? 12.350 -10.270 -15.659 1.00 97.38 227 GLN A N 1
ATOM 1711 C CA . GLN A 1 227 ? 13.486 -9.798 -16.444 1.00 97.38 227 GLN A CA 1
ATOM 1712 C C . GLN A 1 227 ? 13.202 -9.941 -17.936 1.00 97.38 227 GLN A C 1
ATOM 1714 O O . GLN A 1 227 ? 12.588 -10.912 -18.379 1.00 97.38 227 GLN A O 1
ATOM 1719 N N . VAL A 1 228 ? 13.664 -8.959 -18.697 1.00 96.88 228 VAL A N 1
ATOM 1720 C CA . VAL A 1 228 ? 13.700 -8.962 -20.155 1.00 96.88 228 VAL A CA 1
ATOM 1721 C C . VAL A 1 228 ? 15.164 -8.979 -20.561 1.00 96.88 228 VAL A C 1
ATOM 1723 O O . VAL A 1 228 ? 15.881 -8.008 -20.316 1.00 96.88 228 VAL A O 1
ATOM 1726 N N . GLU A 1 229 ? 15.595 -10.091 -21.146 1.00 96.75 229 GLU A N 1
ATOM 1727 C CA . GLU A 1 229 ? 16.953 -10.248 -21.668 1.00 96.75 229 GLU A CA 1
ATOM 1728 C C . GLU A 1 229 ? 17.156 -9.370 -22.908 1.00 96.75 229 GLU A C 1
ATOM 1730 O O . GLU A 1 229 ? 16.225 -9.189 -23.699 1.00 96.75 229 GLU A O 1
ATOM 1735 N N . ASP A 1 230 ? 18.361 -8.817 -23.070 1.00 94.19 230 ASP A N 1
ATOM 1736 C CA . ASP A 1 230 ? 18.750 -8.010 -24.239 1.00 94.19 230 ASP A CA 1
ATOM 1737 C C . ASP A 1 230 ? 17.759 -6.866 -24.567 1.00 94.19 230 ASP A C 1
ATOM 1739 O O . ASP A 1 230 ? 17.510 -6.524 -25.728 1.00 94.19 230 ASP A O 1
ATOM 1743 N N . ALA A 1 231 ? 17.185 -6.238 -23.533 1.00 93.50 231 ALA A N 1
ATOM 1744 C CA . ALA A 1 231 ? 16.176 -5.184 -23.668 1.00 93.50 231 ALA A CA 1
ATOM 1745 C C . ALA A 1 231 ? 16.702 -3.907 -24.357 1.00 93.50 231 ALA A C 1
ATOM 1747 O O . ALA A 1 231 ? 15.918 -3.058 -24.792 1.00 93.50 231 ALA A O 1
ATOM 1748 N N . GLY A 1 232 ? 18.023 -3.750 -24.466 1.00 92.75 232 GLY A N 1
ATOM 1749 C CA . GLY A 1 232 ? 18.649 -2.662 -25.203 1.00 92.75 232 GLY A CA 1
ATOM 1750 C C . GLY A 1 232 ? 20.177 -2.687 -25.150 1.00 92.75 232 GLY A C 1
ATOM 1751 O O . GLY A 1 232 ? 20.776 -3.636 -24.648 1.00 92.75 232 GLY A O 1
ATOM 1752 N N . PRO A 1 233 ? 20.840 -1.626 -25.647 1.00 93.75 233 PRO A N 1
ATOM 1753 C CA . PRO A 1 233 ? 22.301 -1.522 -25.645 1.00 93.75 233 PRO A CA 1
ATOM 1754 C C . PRO A 1 233 ? 22.957 -1.625 -24.260 1.00 93.75 233 PRO A C 1
ATOM 1756 O O . PRO A 1 233 ? 24.148 -1.920 -24.186 1.00 93.75 233 PRO A O 1
ATOM 1759 N N . ALA A 1 234 ? 22.211 -1.357 -23.181 1.00 92.50 234 ALA A N 1
ATOM 1760 C CA . ALA A 1 234 ? 22.684 -1.503 -21.804 1.00 92.50 234 ALA A CA 1
ATOM 1761 C C . ALA A 1 234 ? 22.420 -2.898 -21.190 1.00 92.50 234 ALA A C 1
ATOM 1763 O O . ALA A 1 234 ? 22.735 -3.103 -20.021 1.00 92.50 234 ALA A O 1
ATOM 1764 N N . GLY A 1 235 ? 21.907 -3.857 -21.972 1.00 94.75 235 GLY A N 1
ATOM 1765 C CA . GLY A 1 235 ? 21.672 -5.240 -21.555 1.00 94.75 235 GLY A CA 1
ATOM 1766 C C . GLY A 1 235 ? 20.247 -5.492 -21.064 1.00 94.75 235 GLY A C 1
ATOM 1767 O O . GLY A 1 235 ? 19.281 -4.974 -21.633 1.00 94.75 235 GLY A O 1
ATOM 1768 N N . ASP A 1 236 ? 20.135 -6.317 -20.026 1.00 96.50 236 ASP A N 1
ATOM 1769 C CA . ASP A 1 236 ? 18.866 -6.805 -19.484 1.00 96.50 236 ASP A CA 1
ATOM 1770 C C . ASP A 1 236 ? 18.108 -5.729 -18.696 1.00 96.50 236 ASP A C 1
ATOM 1772 O O . ASP A 1 236 ? 18.691 -4.801 -18.133 1.00 96.50 236 ASP A O 1
ATOM 1776 N N . ALA A 1 237 ? 16.789 -5.886 -18.603 1.00 96.56 237 ALA A N 1
ATOM 1777 C CA . ALA A 1 237 ? 15.911 -4.989 -17.863 1.00 96.56 237 ALA A CA 1
ATOM 1778 C C . ALA A 1 237 ? 15.002 -5.743 -16.891 1.00 96.56 237 ALA A C 1
ATOM 1780 O O . ALA A 1 237 ? 14.247 -6.627 -17.283 1.00 96.56 237 ALA A O 1
ATOM 1781 N N . THR A 1 238 ? 14.994 -5.325 -15.630 1.00 97.75 238 THR A N 1
ATOM 1782 C CA . THR A 1 238 ? 13.956 -5.693 -14.655 1.00 97.75 238 THR A CA 1
ATOM 1783 C C . THR A 1 238 ? 12.744 -4.772 -14.771 1.00 97.75 238 THR A C 1
ATOM 1785 O O . THR A 1 238 ? 12.897 -3.552 -14.647 1.00 97.75 238 THR A O 1
ATOM 1788 N N . TYR A 1 239 ? 11.559 -5.357 -14.929 1.00 96.44 239 TYR A N 1
ATOM 1789 C CA . TYR A 1 239 ? 10.265 -4.678 -14.930 1.00 96.44 239 TYR A CA 1
ATOM 1790 C C . TYR A 1 239 ? 9.372 -5.196 -13.801 1.00 96.44 239 TYR A C 1
ATOM 1792 O O . TYR A 1 239 ? 9.414 -6.381 -13.470 1.00 96.44 239 TYR A O 1
ATOM 1800 N N . LEU A 1 240 ? 8.532 -4.313 -13.262 1.00 96.12 240 LEU A N 1
ATOM 1801 C CA . LEU A 1 240 ? 7.499 -4.657 -12.288 1.00 96.12 240 LEU A CA 1
ATOM 1802 C C . LEU A 1 240 ? 6.158 -4.845 -13.007 1.00 96.12 240 LEU A C 1
ATOM 1804 O O . LEU A 1 240 ? 5.665 -3.901 -13.627 1.00 96.12 240 LEU A O 1
ATOM 1808 N N . LEU A 1 241 ? 5.572 -6.041 -12.909 1.00 95.00 241 LEU A N 1
ATOM 1809 C CA . LEU A 1 241 ? 4.238 -6.368 -13.417 1.00 95.00 241 LEU A CA 1
ATOM 1810 C C . LEU A 1 241 ? 3.215 -6.255 -12.266 1.00 95.00 241 LEU A C 1
ATOM 1812 O O . LEU A 1 241 ? 3.177 -7.123 -11.389 1.00 95.00 241 LEU A O 1
ATOM 1816 N N . PRO A 1 242 ? 2.411 -5.180 -12.215 1.00 94.25 242 PRO A N 1
ATOM 1817 C CA . PRO A 1 242 ? 1.407 -4.957 -11.194 1.00 94.25 242 PRO A CA 1
ATOM 1818 C C . PRO A 1 242 ? 0.158 -5.817 -11.434 1.00 94.25 242 PRO A C 1
ATOM 1820 O O . PRO A 1 242 ? -0.416 -5.808 -12.519 1.00 94.25 242 PRO A O 1
ATOM 1823 N N . SER A 1 243 ? -0.336 -6.467 -10.381 1.00 92.94 243 SER A N 1
ATOM 1824 C CA . SER A 1 243 ? -1.715 -6.964 -10.306 1.00 92.94 243 SER A CA 1
ATOM 1825 C C . SER A 1 243 ? -2.688 -5.884 -9.824 1.00 92.94 243 SER A C 1
ATOM 1827 O O . SER A 1 243 ? -3.867 -5.932 -10.151 1.00 92.94 243 SER A O 1
ATOM 1829 N N . GLN A 1 244 ? -2.200 -4.938 -9.012 1.00 92.25 244 GLN A N 1
ATOM 1830 C CA . GLN A 1 244 ? -2.912 -3.728 -8.612 1.00 92.25 244 GLN A CA 1
ATOM 1831 C C . GLN A 1 244 ? -1.945 -2.561 -8.419 1.00 92.25 244 GLN A C 1
ATOM 1833 O O . GLN A 1 244 ? -0.778 -2.725 -8.048 1.00 92.25 244 GLN A O 1
ATOM 1838 N N . VAL A 1 245 ? -2.487 -1.357 -8.587 1.00 93.50 245 VAL A N 1
ATOM 1839 C CA . VAL A 1 245 ? -1.790 -0.086 -8.400 1.00 93.50 245 VAL A CA 1
ATOM 1840 C C . VAL A 1 245 ? -2.566 0.767 -7.405 1.00 93.50 245 VAL A C 1
ATOM 1842 O O . VAL A 1 245 ? -3.735 1.074 -7.629 1.00 93.50 245 VAL A O 1
ATOM 1845 N N . PHE A 1 246 ? -1.905 1.181 -6.326 1.00 94.62 246 PHE A N 1
ATOM 1846 C CA . PHE A 1 246 ? -2.475 1.968 -5.239 1.00 94.62 246 PHE A CA 1
ATOM 1847 C C . PHE A 1 246 ? -1.888 3.379 -5.234 1.00 94.62 246 PHE A C 1
ATOM 1849 O O . PHE A 1 246 ? -0.681 3.581 -5.057 1.00 94.62 246 PHE A O 1
ATOM 1856 N N . LEU A 1 247 ? -2.755 4.376 -5.388 1.00 92.25 247 LEU A N 1
ATOM 1857 C CA . LEU A 1 247 ? -2.363 5.779 -5.423 1.00 92.25 247 LEU A CA 1
ATOM 1858 C C . LEU A 1 247 ? -2.400 6.406 -4.028 1.00 92.25 247 LEU A C 1
ATOM 1860 O O . LEU A 1 247 ? -3.354 6.159 -3.287 1.00 92.25 247 LEU A O 1
ATOM 1864 N N . PRO A 1 248 ? -1.415 7.251 -3.671 1.00 92.69 248 PRO A N 1
ATOM 1865 C CA . PRO A 1 248 ? -1.403 7.935 -2.387 1.00 92.69 248 PRO A CA 1
ATOM 1866 C C . PRO A 1 248 ? -2.580 8.906 -2.269 1.00 92.69 248 PRO A C 1
ATOM 1868 O O . PRO A 1 248 ? -2.860 9.700 -3.174 1.00 92.69 248 PRO A O 1
ATOM 1871 N N . MET A 1 249 ? -3.228 8.873 -1.110 1.00 88.06 249 MET A N 1
ATOM 1872 C CA . MET A 1 249 ? -4.263 9.817 -0.714 1.00 88.06 249 MET A CA 1
ATOM 1873 C C . MET A 1 249 ? -3.613 10.991 0.020 1.00 88.06 249 MET A C 1
ATOM 1875 O O . MET A 1 249 ? -2.939 10.784 1.029 1.00 88.06 249 MET A O 1
ATOM 1879 N N . ASP A 1 250 ? -3.837 12.218 -0.450 1.00 75.56 250 ASP A N 1
ATOM 1880 C CA . ASP A 1 250 ? -3.345 13.432 0.210 1.00 75.56 250 ASP A CA 1
ATOM 1881 C C . ASP A 1 250 ? -4.492 14.273 0.791 1.00 75.56 250 ASP A C 1
ATOM 1883 O O . ASP A 1 250 ? -5.645 14.214 0.348 1.00 75.56 250 ASP A O 1
ATOM 1887 N N . ALA A 1 251 ? -4.162 15.075 1.802 1.00 46.28 251 ALA A N 1
ATOM 1888 C CA . ALA A 1 251 ? -5.064 15.851 2.639 1.00 46.28 251 ALA A CA 1
ATOM 1889 C C . ALA A 1 251 ? -5.997 16.852 1.916 1.00 46.28 251 ALA A C 1
ATOM 1891 O O . ALA A 1 251 ? -7.028 17.177 2.507 1.00 46.28 251 ALA A O 1
ATOM 1892 N N . PRO A 1 252 ? -5.800 17.291 0.652 1.00 46.66 252 PRO A N 1
ATOM 1893 C CA . PRO A 1 252 ? -6.863 17.998 -0.066 1.00 46.66 252 PRO A CA 1
ATOM 1894 C C . PRO A 1 252 ? -7.921 17.076 -0.709 1.00 46.66 252 PRO A C 1
ATOM 1896 O O . PRO A 1 252 ? -8.784 17.564 -1.436 1.00 46.66 252 PRO A O 1
ATOM 1899 N N . GLY A 1 253 ? -7.911 15.754 -0.474 1.00 42.06 253 GLY A N 1
ATOM 1900 C CA . GLY A 1 253 ? -8.867 14.840 -1.128 1.00 42.06 253 GLY A CA 1
ATOM 1901 C C . GLY A 1 253 ? -8.637 14.697 -2.627 1.00 42.06 253 GLY A C 1
ATOM 1902 O O . GLY A 1 253 ? -9.547 14.328 -3.369 1.00 42.06 253 GLY A O 1
ATOM 1903 N N . ARG A 1 254 ? -7.420 15.016 -3.061 1.00 47.06 254 ARG A N 1
ATOM 1904 C CA . ARG A 1 254 ? -6.940 14.828 -4.419 1.00 47.06 254 ARG A CA 1
ATOM 1905 C C . ARG A 1 254 ? -6.021 13.611 -4.394 1.00 47.06 254 ARG A C 1
ATOM 1907 O O . ARG A 1 254 ? -5.248 13.444 -3.451 1.00 47.06 254 ARG A O 1
ATOM 1914 N N . LEU A 1 255 ? -6.084 12.792 -5.442 1.00 49.91 255 LEU A N 1
ATOM 1915 C CA . LEU A 1 255 ? -4.921 11.992 -5.824 1.00 49.91 255 LEU A CA 1
ATOM 1916 C C . LEU A 1 255 ? -3.725 12.947 -5.850 1.00 49.91 255 LEU A C 1
ATOM 1918 O O . LEU A 1 255 ? -3.916 14.107 -6.235 1.00 49.91 255 LEU A O 1
ATOM 1922 N N . VAL A 1 256 ? -2.544 12.510 -5.406 1.00 49.38 256 VAL A N 1
ATOM 1923 C CA . VAL A 1 256 ? -1.322 13.327 -5.487 1.00 49.38 256 VAL A CA 1
ATOM 1924 C C . VAL A 1 256 ? -0.991 13.549 -6.963 1.00 49.38 256 VAL A C 1
ATOM 1926 O O . VAL A 1 256 ? -0.148 12.888 -7.555 1.00 49.38 256 VAL A O 1
ATOM 1929 N N . LEU A 1 257 ? -1.707 14.483 -7.576 1.00 45.69 257 LEU A N 1
ATOM 1930 C CA . LEU A 1 257 ? -1.376 15.116 -8.827 1.00 45.69 257 LEU A CA 1
ATOM 1931 C C . LEU A 1 257 ? -0.224 16.028 -8.451 1.00 45.69 257 LEU A C 1
ATOM 1933 O O . LEU A 1 257 ? -0.419 17.082 -7.845 1.00 45.69 257 LEU A O 1
ATOM 1937 N N . GLY A 1 258 ? 0.980 15.525 -8.691 1.00 35.00 258 GLY A N 1
ATOM 1938 C CA . GLY A 1 258 ? 2.235 16.234 -8.539 1.00 35.00 258 GLY A CA 1
ATOM 1939 C C . GLY A 1 258 ? 2.064 17.697 -8.916 1.00 35.00 258 GLY A C 1
ATOM 1940 O O . GLY A 1 258 ? 1.435 18.035 -9.917 1.00 35.00 258 GLY A O 1
ATOM 1941 N N . ARG A 1 259 ? 2.584 18.542 -8.037 1.00 34.72 259 ARG A N 1
ATOM 1942 C CA . ARG A 1 259 ? 2.584 19.993 -8.119 1.00 34.72 259 ARG A CA 1
ATOM 1943 C C . ARG A 1 259 ? 3.026 20.445 -9.515 1.00 34.72 259 ARG A C 1
ATOM 1945 O O . ARG A 1 259 ? 4.216 20.534 -9.791 1.00 34.72 259 ARG A O 1
ATOM 1952 N N . ILE A 1 260 ? 2.069 20.724 -10.395 1.00 37.38 260 ILE A N 1
ATOM 1953 C CA . ILE A 1 260 ? 2.306 21.618 -11.520 1.00 37.38 260 ILE A CA 1
ATOM 1954 C C . ILE A 1 260 ? 2.027 22.998 -10.943 1.00 37.38 260 ILE A C 1
ATOM 1956 O O . ILE A 1 260 ? 0.881 23.445 -10.897 1.00 37.38 260 ILE A O 1
ATOM 1960 N N . ASP A 1 261 ? 3.067 23.642 -10.417 1.00 36.03 261 ASP A N 1
ATOM 1961 C CA . ASP A 1 261 ? 3.044 25.084 -10.213 1.00 36.03 261 ASP A CA 1
ATOM 1962 C C . ASP A 1 261 ? 2.967 25.712 -11.610 1.00 36.03 261 ASP A C 1
ATOM 1964 O O . ASP A 1 261 ? 3.979 26.038 -12.215 1.00 36.03 261 ASP A O 1
ATOM 1968 N N . ASN A 1 262 ? 1.768 25.773 -12.184 1.00 33.75 262 ASN A N 1
ATOM 1969 C CA . ASN A 1 262 ? 1.415 26.723 -13.221 1.00 33.75 262 ASN A CA 1
ATOM 1970 C C . ASN A 1 262 ? -0.102 26.817 -13.323 1.00 33.75 262 ASN A C 1
ATOM 1972 O O . ASN A 1 262 ? -0.823 25.828 -13.441 1.00 33.75 262 ASN A O 1
ATOM 1976 N N . ALA A 1 263 ? -0.563 28.059 -13.238 1.00 42.25 263 ALA A N 1
ATOM 1977 C CA . ALA A 1 263 ? -1.929 28.462 -13.474 1.00 42.25 263 ALA A CA 1
ATOM 1978 C C . ALA A 1 263 ? -2.496 27.811 -14.746 1.00 42.25 263 ALA A C 1
ATOM 1980 O O . ALA A 1 263 ? -1.825 27.805 -15.773 1.00 42.25 263 ALA A O 1
ATOM 1981 N N . VAL A 1 264 ? -3.738 27.322 -14.649 1.00 34.94 264 VAL A N 1
ATOM 1982 C CA . VAL A 1 264 ? -4.839 27.387 -15.636 1.00 34.94 264 VAL A CA 1
ATOM 1983 C C . VAL A 1 264 ? -5.771 26.180 -15.443 1.00 34.94 264 VAL A C 1
ATOM 1985 O O . VAL A 1 264 ? -5.358 25.032 -15.533 1.00 34.94 264 VAL A O 1
ATOM 1988 N N . GLY A 1 265 ? -7.061 26.467 -15.236 1.00 29.56 265 GLY A N 1
ATOM 1989 C CA . GLY A 1 265 ? -8.152 25.583 -15.659 1.00 29.56 265 GLY A CA 1
ATOM 1990 C C . GLY A 1 265 ? -8.710 24.612 -14.620 1.00 29.56 265 GLY A C 1
ATOM 1991 O O . GLY A 1 265 ? -8.392 23.429 -14.611 1.00 29.56 265 GLY A O 1
ATOM 1992 N N . VAL A 1 266 ? -9.648 25.097 -13.808 1.00 38.44 266 VAL A N 1
ATOM 1993 C CA . VAL A 1 266 ? -10.675 24.261 -13.172 1.00 38.44 266 VAL A CA 1
ATOM 1994 C C . VAL A 1 266 ? -11.549 23.655 -14.277 1.00 38.44 266 VAL A C 1
ATOM 1996 O O . VAL A 1 266 ? -12.130 24.404 -15.058 1.00 38.44 266 VAL A O 1
ATOM 1999 N N . LEU A 1 267 ? -11.679 22.329 -14.325 1.00 32.00 267 LEU A N 1
ATOM 2000 C CA . LEU A 1 267 ? -12.726 21.650 -15.095 1.00 32.00 267 LEU A CA 1
ATOM 2001 C C . LEU A 1 267 ? -13.745 21.046 -14.113 1.00 32.00 267 LEU A C 1
ATOM 2003 O O . LEU A 1 267 ? -13.350 20.255 -13.251 1.00 32.00 267 LEU A O 1
ATOM 2007 N N . PRO A 1 268 ? -15.032 21.437 -14.179 1.00 37.41 268 PRO A N 1
ATOM 2008 C CA . PRO A 1 268 ? -16.077 20.855 -13.350 1.00 37.41 268 PRO A CA 1
ATOM 2009 C C . PRO A 1 268 ? -16.462 19.470 -13.884 1.00 37.41 268 PRO A C 1
ATOM 2011 O O . PRO A 1 268 ? -16.581 19.268 -15.091 1.00 37.41 268 PRO A O 1
ATOM 2014 N N . LEU A 1 269 ? -16.683 18.522 -12.972 1.00 38.09 269 LEU A N 1
ATOM 2015 C CA . LEU A 1 269 ? -17.357 17.261 -13.280 1.00 38.09 269 LEU A CA 1
ATOM 2016 C C . LEU A 1 269 ? -18.814 17.577 -13.642 1.00 38.09 269 LEU A C 1
ATOM 2018 O O . LEU A 1 269 ? -19.536 18.171 -12.839 1.00 38.09 269 LEU A O 1
ATOM 2022 N N . ALA A 1 270 ? -19.204 17.224 -14.865 1.00 35.84 270 ALA A N 1
ATOM 2023 C CA . ALA A 1 270 ? -20.581 17.293 -15.329 1.00 35.84 270 ALA A CA 1
ATOM 2024 C C . ALA A 1 270 ? -21.463 16.314 -14.535 1.00 35.84 270 ALA A C 1
ATOM 2026 O O . ALA A 1 270 ? -21.017 15.224 -14.172 1.00 35.84 270 ALA A O 1
ATOM 2027 N N . GLN A 1 271 ? -22.681 16.778 -14.248 1.00 41.94 271 GLN A N 1
ATOM 2028 C CA . GLN A 1 271 ? -23.784 16.041 -13.627 1.00 41.94 271 GLN A CA 1
ATOM 2029 C C . GLN A 1 271 ? -24.356 14.981 -14.565 1.00 41.94 271 GLN A C 1
ATOM 2031 O O . GLN A 1 271 ? -24.354 15.233 -15.792 1.00 41.94 271 GLN A O 1
#

=== Feature glossary ===
Key to the feature types in this record:

pLDDT. pLDDT is the predicted lDDT-Cα score: AlphaFold's confidence that the local environment of each residue (all inter-atomic distances within 15 Å) is correctly placed. It is a per-residue number between 0 and 100, with higher meaning more reliable.

Radius of gyration, Cα contacts, bounding box. The geometric summary reports three shape descriptors. Rg (radius of gyration) measures how spread out the Cα atoms are about their centre of mass; compact globular proteins have small Rg, elongated or unfolded ones large. Cα contacts (<8 Å, |i−j|>4) count long-range residue pairs in spatial proximity — high for tightly packed folds, near zero for rods or random coil. The bounding-box extents give the protein's footprint along x, y, z in Å.

Backbone torsions (φ/ψ). Backbone dihedral angles. Every residue except chain termini has a φ (preceding-C → N → Cα → C) and a ψ (N → Cα → C → next-N). They are reported in degrees following the IUPAC sign convention. Secondary structure is essentially a statement about which (φ, ψ) basin each residue occupies.

Contact-map, Ramachandran, and PAE plots. Plot images: a contact map (which residues are close in 3D, as an N×N binary image), a Ramachandran scatter (backbone torsion angles, revealing secondary-structure composition at a glance), and — for AlphaFold structures — a PAE heatmap (pairwise prediction confidence).

Predicted aligned error. Predicted Aligned Error (PAE) is an AlphaFold confidence matrix: entry (i, j) is the expected error in the position of residue j, in ångströms, when the prediction is superimposed on the true structure at residue i. Low PAE within a block of residues means that block is internally rigid and well-predicted; high PAE between two blocks means their relative placement is uncertain even if each block individually is confident.

Secondary structure (3-state, P-SEA). Three-state secondary structure (P-SEA) collapses the eight DSSP classes into helix (a), strand (b), and coil (c). P-SEA assigns these from Cα geometry alone — distances and angles — without requiring backbone oxygens, so it works on any Cα trace.

Solvent-accessible surface area. Solvent-accessible surface area (SASA) is the ar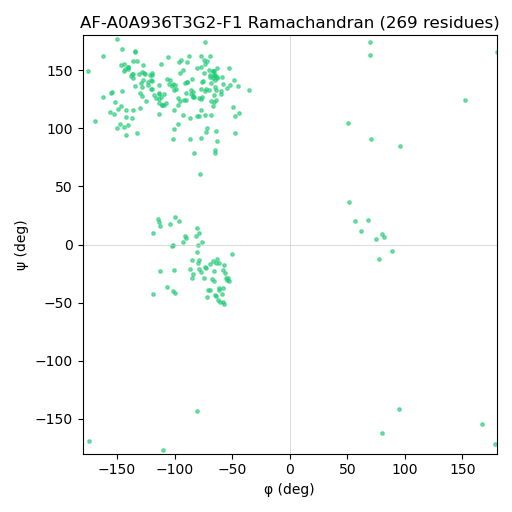ea in Å² traced out by the centre of a 1.4 Å probe sphere (a water molecule) rolled over the protein's van der Waals surface (Shrake–Rupley / Lee–Richards construction). Buried residues have near-zero SASA; fully exposed residues can exceed 200 Å². The total SASA scales roughly with the number of surface residues.

Foldseek 3Di. The Foldseek 3Di string encodes local tertiary geometry as a 20-letter alphabet — one character per residue — derived from the relative positions of nearby Cα atoms. Unlike the amino-acid sequence, 3Di is a direct function of the 3D structure, so two proteins with the same fold have similar 3Di strings even at low sequence identity.

B-factor. For experimental (PDB) structures, the B-factor (temperature factor) quantifies the positional spread of each atom in the crystal — a combination of thermal vibration and static disorder — in units of Å². High B-factors mark flexible loops or poorly resolved regions; low B-factors mark the rigid, well-ordered core.

mmCIF coordinates. The mmCIF block holds the 3D Cartesian coordinates of each backbone atom (N, Cα, C, O) in ångströms. mmCIF is the PDB's canonical archive format — a tagged-loop text representation of the atomic model.

InterPro / GO / CATH / organism. Functional annotations link the protein to curated databases. InterPro entries identify conserved domains and families by matching the sequence against mem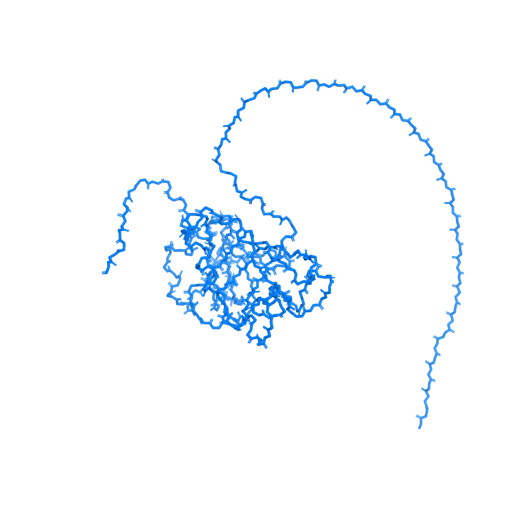ber-database signatures (Pfam, PROSITE, CDD, …). Gene Ontology (GO) terms describe molecular function, biological process, and cellular component in a controlled vocabulary. CATH places the structure in a hierarchical fold classification (Class/Architecture/Topology/Homologous-superfamily). The organism is the source species.

Rendered structure images. Structure images are PyMOL renders from six orthogonal camera directions. Cartoon representation draws helices as coils and strands as arrows; sticks shows the backbone as bonds; surface shows the solvent-excluded envelope. Rainbow coloring maps sequence position to hue (blue→red, N→C); chain coloring assigns a distinct color per polypeptide.

Sequence. This is the polypeptide sequence — one letter per residue, N-terminus first. Length ranges from a few dozen residues for small domains to over a thousand for large multi-domain proteins.

Secondary structure (8-state, DSSP). The SS8 string is DSSP's per-residue secondary-structure call. α-helix (H) means an i→i+4 H-bond ladder; β-strand (E) means the residue participates in a β-sheet; 3₁₀ (G) and π (I) are tighter and wider helices; T/S are turns/bends; '-' is loop.

Nearest PDB structures. Structural nearest neighbors (via Foldseek easy-search vs the PDB). Reported per hit: target PDB id, E-value, and alignment TM-score. A TM-score above ~0.5 is the conventional threshold for 'same fold'.